Protein 1VF6 (pdb70)

Secondary structure (DSSP, 8-state):
-HHHHHHHHHHHHHHT--TTHHHHHHHHHHHH-HHHHHHHHHHHHHHHHHHHHHHH--/-HHHHHHHHHHHHHHHTT--TTHHHHHHHHHHHH-HHHHHHHHHHHHHHHHHHHHHHH--/--HHHHHHHHHHHHHHTT--SHHHHHHHHHHHHHHH-HHHHHHHHHHHHH-/-HHHHHHHHHHHHHH--SHHHHHHHHHHHHHHH-HHHHHHHHHHHHH-

InterPro domains:
  IPR001478 PDZ domain [PF00595] (135-217)
  IPR001478 PDZ domain [PF00595] (254-324)
  IPR001478 PDZ domain [PF00595] (368-449)
  IPR001478 PDZ domain [PF00595] (570-627)
  IPR001478 PDZ domain [PF00595] (691-768)
  IPR001478 PDZ domain [PF00595] (1071-1153)
  IPR001478 PDZ domain [PF00595] (1241-1317)
  IPR001478 PDZ domain [PF00595] (1439-1516)
  IPR001478 PDZ domain [PF00595] (1535-1611)
  IPR001478 PDZ domain [PF00595] (1677-1758)
  IPR001478 PDZ domain [PS50106] (134-221)
  IPR001478 PDZ domain [PS50106] (248-328)
  IPR001478 PDZ domain [PS50106] (365-453)
  IPR001478 PDZ domain [PS50106] (553-639)
  IPR001478 PDZ domain [PS50106] (686-758)
  IPR001478 PDZ domain [PS50106] (1068-1160)
  IPR001478 PDZ domain [PS50106] (1239-1322)
  IPR001478 PDZ domain [PS50106] (1437-1520)
  IPR001478 PDZ domain [PS50106] (1533-1615)
  IPR001478 PDZ domain [PS50106] (1676-1762)

Radius of gyration: 27.31 Å; Cα contacts (8 Å, |Δi|>4): 149; chains: 4; bounding box: 57×57×65 Å

Sequence (217 aa):
VLQVLDRLKMKLQEKGDTSQNEKLSMFYETLKSPLFNQILTLQQSIKQLKGQLNHILELQVLQVLDRLKMKLQEKGDTSQNEKLSMFYETLKSPLFNQILTLQQSIKQLKGQLNHILEQDPDVEDLFSSLKHIQHTLVDSQSQEDISLLLQLVQNRDFQNAFKIHNAVTDVEDLFSSLKHIQHTLVDSQSQEDISLLLQLVQNRDFQNAFKIHNAVT

Structure (mmCIF, N/CA/C/O backbone):
data_1VF6
#
_entry.id   1VF6
#
_cell.length_a   111.060
_cell.length_b   111.060
_cell.length_c   193.690
_cell.angle_alpha   90.00
_cell.angle_beta   90.00
_cell.angle_gamma   120.00
#
_symmetry.space_group_name_H-M   'H 3 2'
#
loop_
_entity.id
_entity.type
_entity.pdbx_description
1 polymer 'PALS1-associated tight junction protein'
2 polymer 'MAGUK p55 subfamily member 5'
3 water water
#
loop_
_atom_site.group_PDB
_atom_site.id
_atom_site.type_symbol
_atom_site.label_atom_id
_atom_site.label_alt_id
_atom_site.label_comp_id
_ato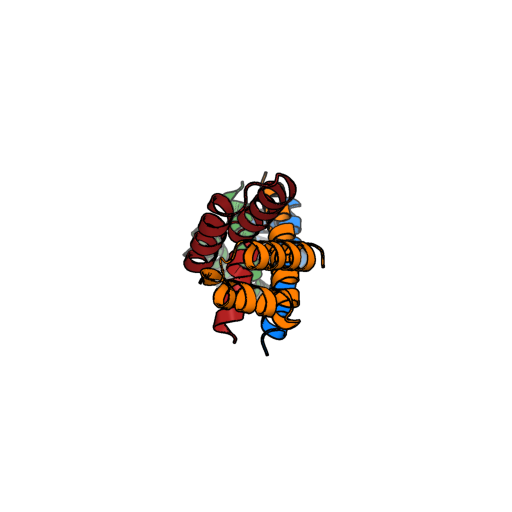m_site.label_asym_id
_atom_site.label_entity_id
_atom_site.label_seq_id
_atom_site.pdbx_PDB_ins_code
_atom_site.Cartn_x
_atom_site.Cartn_y
_atom_site.Cartn_z
_atom_site.occupancy
_atom_site.B_iso_or_equiv
_atom_site.auth_seq_id
_atom_site.auth_comp_id
_atom_site.auth_asym_id
_atom_site.auth_atom_id
_atom_site.pdbx_PDB_model_num
ATOM 1 N N . VAL A 1 5 ? 12.726 12.072 18.892 1.00 61.97 12 VAL A N 1
ATOM 2 C CA . VAL A 1 5 ? 12.580 13.552 18.827 1.00 61.24 12 VAL A CA 1
ATOM 3 C C . VAL A 1 5 ? 13.162 14.210 20.069 1.00 61.44 12 VAL A C 1
ATOM 4 O O . VAL A 1 5 ? 12.874 13.813 21.197 1.00 60.37 12 VAL A O 1
ATOM 8 N N . LEU A 1 6 ? 13.989 15.223 19.844 1.00 61.43 13 LEU A N 1
ATOM 9 C CA . LEU A 1 6 ? 14.623 15.951 20.925 1.00 60.82 13 LEU A CA 1
ATOM 10 C C . LEU A 1 6 ? 13.612 16.839 21.628 1.00 59.76 13 LEU A C 1
ATOM 11 O O . LEU A 1 6 ? 13.781 17.163 22.798 1.00 60.40 13 LEU A O 1
ATOM 16 N N . GLN A 1 7 ? 12.560 17.226 20.911 1.00 59.40 14 GLN A N 1
ATOM 17 C CA . GLN A 1 7 ? 11.518 18.076 21.480 1.00 59.58 14 GLN A CA 1
ATOM 18 C C . GLN A 1 7 ? 10.752 17.308 22.556 1.00 56.77 14 GLN A C 1
ATOM 19 O O . GLN A 1 7 ? 10.386 17.865 23.590 1.00 56.22 14 GLN A O 1
ATOM 25 N N . VAL A 1 8 ? 10.506 16.029 22.295 1.00 55.31 15 VAL A N 1
ATOM 26 C CA . VAL A 1 8 ? 9.797 15.175 23.241 1.00 53.16 15 VAL A CA 1
ATOM 27 C C . VAL A 1 8 ? 10.610 15.069 24.531 1.00 51.60 15 VAL A C 1
ATOM 28 O O . VAL A 1 8 ? 10.100 15.334 25.617 1.00 49.70 15 VAL A O 1
ATOM 32 N N . LEU A 1 9 ? 11.882 14.694 24.398 1.00 50.46 16 LEU A N 1
ATOM 33 C CA . LEU A 1 9 ? 12.768 14.563 25.548 1.00 50.98 16 LEU A CA 1
ATOM 34 C C . LEU A 1 9 ? 12.795 15.846 26.348 1.00 50.30 16 LEU A C 1
ATOM 35 O O . LEU A 1 9 ? 12.712 15.824 27.573 1.00 49.54 16 LEU A O 1
ATOM 40 N N . ASP A 1 10 ? 12.911 16.967 25.645 1.00 51.75 17 ASP A N 1
ATOM 41 C CA . ASP A 1 10 ? 12.939 18.267 26.290 1.00 52.78 17 ASP A CA 1
ATOM 42 C C . ASP A 1 10 ? 11.659 18.557 27.057 1.00 50.72 17 ASP A C 1
ATOM 43 O O . ASP A 1 10 ? 11.708 19.016 28.190 1.00 50.88 17 ASP A O 1
ATOM 48 N N . ARG A 1 11 ? 10.512 18.289 26.445 1.00 50.48 18 ARG A N 1
ATOM 49 C CA . ARG A 1 11 ? 9.238 18.534 27.118 1.00 49.90 18 ARG A CA 1
ATOM 50 C C . ARG A 1 11 ? 9.075 17.644 28.351 1.00 48.87 18 ARG A C 1
ATOM 51 O O . ARG A 1 11 ? 8.611 18.097 29.400 1.00 47.99 18 ARG A O 1
ATOM 59 N N . LEU A 1 12 ? 9.443 16.374 28.227 1.00 47.63 19 LEU A N 1
ATOM 60 C CA . LEU A 1 12 ? 9.319 15.464 29.364 1.00 46.81 19 LEU A CA 1
ATOM 61 C C . LEU A 1 12 ? 10.185 15.931 30.531 1.00 47.18 19 LEU A C 1
ATOM 62 O O . LEU A 1 12 ? 9.751 15.904 31.687 1.00 43.78 19 LEU A O 1
ATOM 67 N N . LYS A 1 13 ? 11.408 16.366 30.238 1.00 49.36 20 LYS A N 1
ATOM 68 C CA . LYS A 1 13 ? 12.298 16.826 31.308 1.00 53.34 20 LYS A CA 1
ATOM 69 C C . LYS A 1 13 ? 11.672 17.989 32.079 1.00 54.45 20 LYS A C 1
ATOM 70 O O . LYS A 1 13 ? 11.730 18.036 33.310 1.00 55.35 20 LYS A O 1
ATOM 76 N N . MET A 1 14 ? 11.050 18.909 31.349 1.00 55.99 21 MET A N 1
ATOM 77 C CA . MET A 1 14 ? 10.405 20.065 31.955 1.00 57.04 21 MET A CA 1
ATOM 78 C C . MET A 1 14 ? 9.176 19.682 32.788 1.00 56.20 21 MET A C 1
ATOM 79 O O . MET A 1 14 ? 8.968 20.216 33.877 1.00 55.42 21 MET A O 1
ATOM 84 N N . LYS A 1 15 ? 8.358 18.763 32.282 1.00 54.57 22 LYS A N 1
ATOM 85 C CA . LYS A 1 15 ? 7.166 18.340 33.014 1.00 53.51 22 LYS A CA 1
ATOM 86 C C . LYS A 1 15 ? 7.540 17.638 34.314 1.00 52.42 22 LYS A C 1
ATOM 87 O O . LYS A 1 15 ? 6.802 17.705 35.297 1.00 52.51 22 LYS A O 1
ATOM 93 N N . LEU A 1 16 ? 8.679 16.953 34.313 1.00 51.71 23 LEU A N 1
ATOM 94 C CA . LEU A 1 16 ? 9.139 16.257 35.510 1.00 52.44 23 LEU A CA 1
ATOM 95 C C . LEU A 1 16 ? 9.602 17.284 36.534 1.00 54.43 23 LEU A C 1
ATOM 96 O O . LEU A 1 16 ? 9.314 17.152 37.729 1.00 53.59 23 LEU A O 1
ATOM 101 N N . GLN A 1 17 ? 10.314 18.306 36.055 1.00 56.26 24 GLN A N 1
ATOM 102 C CA . GLN A 1 17 ? 10.808 19.380 36.915 1.00 58.68 24 GLN A CA 1
ATOM 103 C C . GLN A 1 17 ? 9.607 19.984 37.634 1.00 59.03 24 GLN A C 1
ATOM 104 O O . GLN A 1 17 ? 9.609 20.162 38.850 1.00 58.60 24 GLN A O 1
ATOM 110 N N . GLU A 1 18 ? 8.582 20.298 36.853 1.00 60.21 25 GLU A N 1
ATOM 111 C CA . GLU A 1 18 ? 7.367 20.898 37.371 1.00 62.31 25 GLU A CA 1
ATOM 112 C C . GLU A 1 18 ? 6.727 20.071 38.476 1.00 62.06 25 GLU A C 1
ATOM 113 O O . GLU A 1 18 ? 6.145 20.626 39.407 1.00 61.65 25 GLU A O 1
ATOM 119 N N . LYS A 1 19 ? 6.821 18.748 38.368 1.00 60.86 26 LYS A N 1
ATOM 120 C CA . LYS A 1 19 ? 6.240 17.871 39.383 1.00 61.60 26 LYS A CA 1
ATOM 121 C C . LYS A 1 19 ? 7.147 17.714 40.589 1.00 59.82 26 LYS A C 1
ATOM 122 O O . LYS A 1 19 ? 6.735 17.179 41.615 1.00 60.83 26 LYS A O 1
ATOM 128 N N . GLY A 1 20 ? 8.383 18.180 40.461 1.00 58.97 27 GLY A N 1
ATOM 129 C CA . GLY A 1 20 ? 9.327 18.067 41.555 1.00 58.20 27 GLY A CA 1
ATOM 130 C C . GLY A 1 20 ? 10.110 16.770 41.485 1.00 57.33 27 GLY A C 1
ATOM 131 O O . GLY A 1 20 ? 10.728 16.361 42.468 1.00 56.87 27 GLY A O 1
ATOM 132 N N . ASP A 1 21 ? 10.083 16.122 40.322 1.00 55.08 28 ASP A N 1
ATOM 13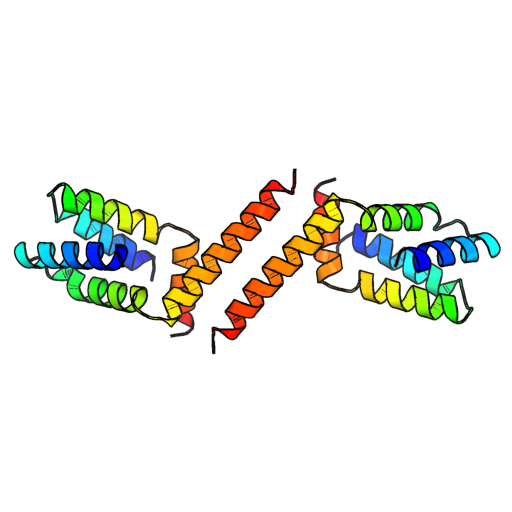3 C CA . ASP A 1 21 ? 10.796 14.864 40.118 1.00 53.68 28 ASP A CA 1
ATOM 134 C C . ASP A 1 21 ? 12.001 15.105 39.220 1.00 53.07 28 ASP A C 1
ATOM 135 O O . ASP A 1 21 ? 11.846 15.311 38.017 1.00 53.33 28 ASP A O 1
ATOM 140 N N . THR A 1 22 ? 13.198 15.090 39.806 1.00 53.45 29 THR A N 1
ATOM 141 C CA . THR A 1 22 ? 14.427 15.313 39.045 1.00 53.56 29 THR A CA 1
ATOM 142 C C . THR A 1 22 ? 15.269 14.051 38.965 1.00 51.72 29 THR A C 1
ATOM 143 O O . THR A 1 22 ? 16.451 14.097 38.630 1.00 53.05 29 THR A O 1
ATOM 147 N N . SER A 1 23 ? 14.650 12.920 39.267 1.00 50.50 30 SER A N 1
ATOM 148 C CA . SER A 1 23 ? 15.344 11.641 39.222 1.00 50.77 30 SER A CA 1
ATOM 149 C C . SER A 1 23 ? 15.841 11.262 37.819 1.00 49.99 30 SER A C 1
ATOM 150 O O . SER A 1 23 ? 16.733 10.428 37.678 1.00 49.10 30 SER A O 1
ATOM 153 N N . GLN A 1 24 ? 15.266 11.869 36.787 1.00 50.92 31 GLN A N 1
ATOM 154 C CA . GLN A 1 24 ? 15.649 11.538 35.418 1.00 52.52 31 GLN A CA 1
ATOM 155 C C . GLN A 1 24 ? 16.357 12.653 34.649 1.00 54.61 31 GLN A C 1
ATOM 156 O O . GLN A 1 24 ? 16.613 12.508 33.456 1.00 54.57 31 GLN A O 1
ATOM 162 N N . ASN A 1 25 ? 16.676 13.759 35.317 1.00 56.46 32 ASN A N 1
ATOM 163 C CA . ASN A 1 25 ? 17.358 14.866 34.648 1.00 58.80 32 ASN A CA 1
ATOM 164 C C . ASN A 1 25 ? 18.577 14.400 33.861 1.00 58.43 32 ASN A C 1
ATOM 165 O O . ASN A 1 25 ? 18.673 14.634 32.658 1.00 58.69 32 ASN A O 1
ATOM 170 N N . GLU A 1 26 ? 19.502 13.741 34.551 1.00 58.50 33 GLU A N 1
ATOM 171 C CA . GLU A 1 26 ? 20.740 13.257 33.948 1.00 59.57 33 GLU A CA 1
ATOM 172 C C . GLU A 1 26 ? 20.536 12.175 32.892 1.00 58.08 33 GLU A C 1
ATOM 173 O O . GLU A 1 26 ? 21.156 12.211 31.827 1.00 57.90 33 GLU A O 1
ATOM 179 N N . LYS A 1 27 ? 19.678 11.207 33.199 1.00 56.20 34 LYS A N 1
ATOM 180 C CA . LYS A 1 27 ? 19.400 10.109 32.279 1.00 53.83 34 LYS A CA 1
ATOM 181 C C . LYS A 1 27 ? 18.908 10.650 30.936 1.00 50.58 34 LYS A C 1
ATOM 182 O O . LYS A 1 27 ? 19.413 10.272 29.880 1.00 49.42 34 LYS A O 1
ATOM 188 N N . LEU A 1 28 ? 17.919 11.535 30.986 1.00 45.98 35 LEU A N 1
ATOM 189 C CA . LEU A 1 28 ? 17.363 12.124 29.778 1.00 46.72 35 LEU A CA 1
ATOM 190 C C . LEU A 1 28 ? 18.397 12.945 28.999 1.00 46.77 35 LEU A C 1
ATOM 191 O O . LEU A 1 28 ? 18.471 12.860 27.773 1.00 44.75 35 LEU A O 1
ATOM 196 N N . SER A 1 29 ? 19.195 13.738 29.706 1.00 46.75 36 SER A N 1
ATOM 197 C CA . SER A 1 29 ? 20.211 14.540 29.038 1.00 48.05 36 SER A CA 1
ATOM 198 C C . SER A 1 29 ? 21.219 13.640 28.327 1.00 47.46 36 SER A C 1
ATOM 199 O O . SER A 1 29 ? 21.620 13.927 27.204 1.00 48.97 36 SER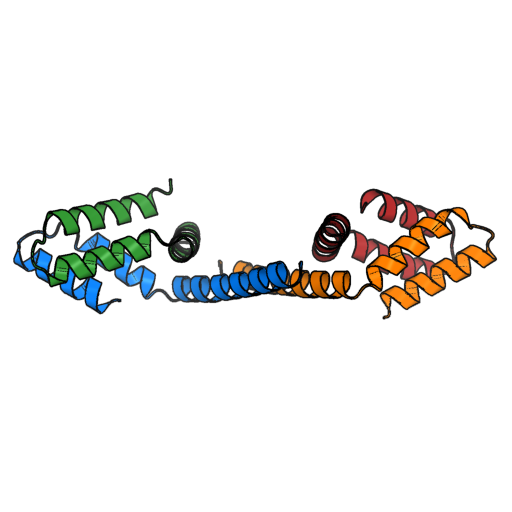 A O 1
ATOM 202 N N . MET A 1 30 ? 21.615 12.547 28.972 1.00 48.57 37 MET A N 1
ATOM 203 C CA . MET A 1 30 ? 22.561 11.616 28.364 1.00 50.66 37 MET A CA 1
ATOM 204 C C . MET A 1 30 ? 21.920 10.959 27.141 1.00 49.23 37 MET A C 1
ATOM 205 O O . MET A 1 30 ? 22.557 10.795 26.099 1.00 47.90 37 MET A O 1
ATOM 210 N N . PHE A 1 31 ? 20.658 10.569 27.279 1.00 47.12 38 PHE A N 1
ATOM 211 C CA . PHE A 1 31 ? 19.945 9.954 26.174 1.00 44.02 38 PHE A CA 1
ATOM 212 C C . PHE A 1 31 ? 19.957 10.980 25.047 1.00 42.93 38 PHE A C 1
ATOM 213 O O . PHE A 1 31 ? 20.298 10.676 23.899 1.00 41.03 38 PHE A O 1
ATOM 221 N N . TYR A 1 32 ? 19.604 12.209 25.405 1.00 42.33 39 TYR A N 1
ATOM 222 C CA . TYR 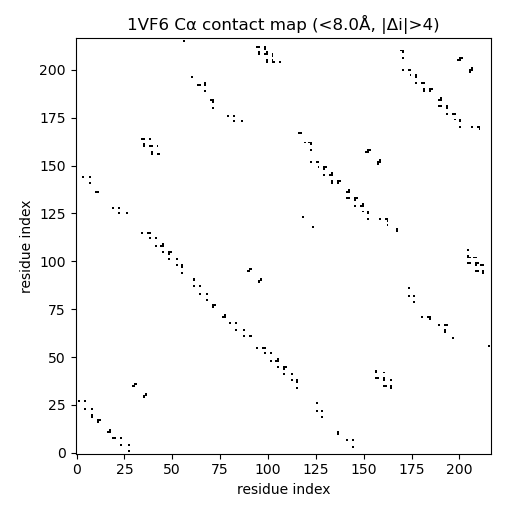A 1 32 ? 19.551 13.319 24.470 1.00 44.40 39 TYR A CA 1
ATOM 223 C C . TYR A 1 32 ? 20.875 13.495 23.715 1.00 45.65 39 TYR A C 1
ATOM 224 O O . TYR A 1 32 ? 20.888 13.598 22.486 1.00 42.26 39 TYR A O 1
ATOM 233 N N . GLU A 1 33 ? 21.984 13.524 24.456 1.00 45.02 40 GLU A N 1
ATOM 234 C CA . GLU A 1 33 ? 23.302 13.713 23.851 1.00 45.29 40 GLU A CA 1
ATOM 235 C C . GLU A 1 33 ? 23.694 12.559 22.949 1.00 44.03 40 GLU A C 1
ATOM 236 O O . GLU A 1 33 ? 24.372 12.747 21.941 1.00 42.26 40 GLU A O 1
ATOM 242 N N . THR A 1 34 ? 23.272 11.354 23.308 1.00 43.92 41 THR A N 1
ATOM 243 C CA . THR A 1 34 ? 23.587 10.201 22.481 1.00 43.24 41 THR A CA 1
ATOM 244 C C . THR A 1 34 ? 22.890 10.295 21.125 1.00 41.62 41 THR A C 1
ATOM 245 O O . THR A 1 34 ? 23.504 10.072 20.086 1.00 41.17 41 THR A O 1
ATOM 249 N N . LEU A 1 35 ? 21.609 10.641 21.139 1.00 43.09 42 LEU A N 1
ATOM 250 C CA . LEU A 1 35 ? 20.834 10.751 19.906 1.00 44.18 42 LEU A CA 1
ATOM 251 C C . LEU A 1 35 ? 21.370 11.852 18.999 1.00 45.02 42 LEU A C 1
ATOM 252 O O . LEU A 1 35 ? 21.257 11.773 17.783 1.00 44.53 42 LEU A O 1
ATOM 257 N N . LYS A 1 36 ? 21.970 12.870 19.600 1.00 45.36 43 LYS A N 1
ATOM 258 C CA . LYS A 1 36 ? 22.514 14.005 18.861 1.00 47.05 43 LYS A CA 1
ATOM 259 C C . LYS A 1 36 ? 23.974 13.750 18.474 1.00 47.43 43 LYS A C 1
ATOM 260 O O . LYS A 1 36 ? 24.546 14.461 17.652 1.00 47.49 43 LYS A O 1
ATOM 266 N N . SER A 1 37 ? 24.561 12.723 19.075 1.00 46.17 44 SER A N 1
ATOM 267 C CA . SER A 1 37 ? 25.951 12.357 18.852 1.00 45.94 44 SER A CA 1
ATOM 268 C C . SER A 1 37 ? 26.363 12.046 17.409 1.00 46.08 44 SER A C 1
ATOM 269 O O . SER A 1 37 ? 25.699 11.286 16.704 1.00 43.09 44 SER A O 1
ATOM 272 N N . PRO A 1 38 ? 27.477 12.644 16.946 1.00 46.13 45 PRO A N 1
ATOM 273 C CA . PRO A 1 38 ? 27.916 12.369 15.577 1.00 45.08 45 PRO A CA 1
ATOM 274 C C . PRO A 1 38 ? 28.193 10.891 15.353 1.00 44.02 45 PRO A C 1
ATOM 275 O O . PRO A 1 38 ? 27.758 10.322 14.362 1.00 43.57 45 PRO A O 1
ATOM 279 N N . LEU A 1 39 ? 28.903 10.260 16.281 1.00 42.61 46 LEU A N 1
ATOM 280 C CA . LEU A 1 39 ? 29.196 8.842 16.152 1.00 41.71 46 LEU A CA 1
ATOM 281 C C . LEU A 1 39 ? 27.917 8.001 16.036 1.00 41.39 46 LEU A C 1
ATOM 282 O O . LEU A 1 39 ? 27.834 7.108 15.196 1.00 40.12 46 LEU A O 1
ATOM 287 N N . PHE A 1 40 ? 26.935 8.287 16.890 1.00 40.31 47 PHE A N 1
ATOM 288 C CA . PHE A 1 40 ? 25.668 7.552 16.900 1.00 40.01 47 PHE A CA 1
ATOM 289 C C . PHE A 1 40 ? 24.941 7.692 15.571 1.00 39.19 47 PHE A C 1
ATOM 290 O O . PHE A 1 40 ? 24.392 6.723 15.048 1.00 39.05 47 PHE A O 1
ATOM 298 N N . ASN A 1 41 ? 24.947 8.907 15.034 1.00 37.22 48 ASN A N 1
ATOM 299 C CA . ASN A 1 41 ? 24.286 9.181 13.772 1.00 38.92 48 ASN A CA 1
ATOM 300 C C . ASN A 1 41 ? 24.976 8.513 12.594 1.00 40.33 48 ASN A C 1
ATOM 301 O O . ASN A 1 41 ? 24.308 8.068 11.648 1.00 38.77 48 ASN A O 1
ATOM 306 N N . GLN A 1 42 ? 26.303 8.419 12.653 1.00 36.17 49 GLN A N 1
ATOM 307 C CA . GLN A 1 42 ? 27.049 7.750 11.597 1.00 37.58 49 GLN A CA 1
ATOM 308 C C . GLN A 1 42 ? 26.737 6.249 11.642 1.00 37.39 49 GLN A C 1
ATOM 309 O O . GLN A 1 42 ? 26.544 5.619 10.601 1.00 35.87 49 GLN A O 1
ATOM 315 N N . ILE A 1 43 ? 26.692 5.683 12.849 1.00 37.01 50 ILE A N 1
ATOM 316 C CA . ILE A 1 43 ? 26.411 4.254 13.023 1.00 37.62 50 ILE A CA 1
ATOM 317 C C . ILE A 1 43 ? 24.991 3.897 12.559 1.00 38.24 50 ILE A C 1
ATOM 318 O O . ILE A 1 43 ? 24.808 2.912 11.848 1.00 39.72 50 ILE A O 1
ATOM 323 N N . LEU A 1 44 ? 24.003 4.700 12.954 1.00 37.27 51 LEU A N 1
ATOM 324 C CA . LEU A 1 44 ? 22.612 4.475 12.548 1.00 40.22 51 LEU A CA 1
ATOM 325 C C . LEU A 1 44 ? 22.486 4.456 11.033 1.00 38.66 51 LEU A C 1
ATOM 326 O O . LEU A 1 44 ? 21.912 3.527 10.455 1.00 38.65 51 LEU A O 1
ATOM 331 N N . THR A 1 45 ? 23.010 5.508 10.405 1.00 37.04 52 THR A N 1
ATOM 332 C CA . THR A 1 45 ? 22.963 5.669 8.965 1.00 35.67 52 THR A CA 1
ATOM 333 C C . THR A 1 45 ? 23.585 4.474 8.249 1.00 38.21 52 THR A C 1
ATOM 334 O O . THR A 1 45 ? 22.987 3.915 7.321 1.00 37.77 52 THR A O 1
ATOM 338 N N . LEU A 1 46 ? 24.778 4.077 8.685 1.00 37.57 53 LEU A N 1
ATOM 339 C CA . LEU A 1 46 ? 25.473 2.953 8.060 1.00 38.41 53 LEU A CA 1
ATOM 340 C C . LEU A 1 46 ? 24.775 1.610 8.249 1.00 36.51 53 LEU A C 1
ATOM 341 O O . LEU A 1 46 ? 24.745 0.785 7.337 1.00 35.49 53 LEU A O 1
ATOM 346 N N . GLN A 1 47 ? 24.242 1.373 9.440 1.00 37.65 54 GLN A N 1
ATOM 347 C CA . GLN A 1 47 ? 23.541 0.122 9.688 1.00 40.23 54 GLN A CA 1
ATOM 348 C C . GLN A 1 47 ? 22.273 0.005 8.827 1.00 37.93 54 GLN A C 1
ATOM 349 O O . GLN A 1 47 ? 21.931 -1.089 8.375 1.00 38.52 54 GLN A O 1
ATOM 355 N N . GLN A 1 48 ? 21.611 1.132 8.570 1.00 37.04 55 GLN A N 1
ATOM 356 C CA . GLN A 1 48 ? 20.414 1.138 7.732 1.00 38.60 55 GLN A CA 1
ATOM 357 C C . GLN A 1 48 ? 20.833 0.800 6.304 1.00 37.87 55 GLN A C 1
ATOM 358 O O . GLN A 1 48 ? 20.107 0.124 5.581 1.00 34.11 55 GLN A O 1
ATOM 364 N N . SER A 1 49 ? 22.001 1.286 5.894 1.00 36.63 56 SER A N 1
ATOM 365 C CA . SER A 1 49 ? 22.500 0.990 4.545 1.00 36.24 56 SER A CA 1
ATOM 366 C C . SER A 1 49 ? 22.813 -0.503 4.418 1.00 34.94 56 SER A C 1
ATOM 367 O O . SER A 1 49 ? 22.473 -1.132 3.428 1.00 35.77 56 SER A O 1
ATOM 370 N N . ILE A 1 50 ? 23.455 -1.071 5.427 1.00 35.54 57 ILE A N 1
ATOM 371 C CA . ILE A 1 50 ? 23.785 -2.491 5.389 1.00 37.18 57 ILE A CA 1
ATOM 372 C C . ILE A 1 50 ? 22.481 -3.298 5.433 1.00 38.87 57 ILE A C 1
ATOM 373 O O . ILE A 1 50 ? 22.348 -4.325 4.766 1.00 36.62 57 ILE A O 1
ATOM 378 N N . LYS A 1 51 ? 21.514 -2.809 6.206 1.00 39.48 58 LYS A N 1
ATOM 379 C CA . LYS A 1 51 ? 20.214 -3.462 6.308 1.00 40.43 58 LYS A CA 1
ATOM 380 C C . LYS A 1 51 ? 19.543 -3.512 4.933 1.00 38.91 58 LYS A C 1
ATOM 381 O O . LYS A 1 51 ? 18.972 -4.533 4.552 1.00 38.87 58 LYS A O 1
ATOM 387 N N . GLN A 1 52 ? 19.617 -2.416 4.182 1.00 35.98 59 GLN A N 1
ATOM 388 C CA . GLN A 1 52 ? 19.012 -2.374 2.855 1.00 39.08 59 GLN A CA 1
ATOM 389 C C . GLN A 1 52 ? 19.683 -3.354 1.874 1.00 41.36 59 GLN A C 1
ATOM 390 O O . GLN A 1 52 ? 18.999 -3.980 1.056 1.00 37.25 59 GLN A O 1
ATOM 396 N N . LEU A 1 53 ? 21.014 -3.481 1.951 1.00 37.18 60 LEU A N 1
ATOM 397 C CA . LEU A 1 53 ? 21.743 -4.402 1.074 1.00 38.83 60 LEU A CA 1
ATOM 398 C C . LEU A 1 53 ? 21.328 -5.842 1.379 1.00 37.25 60 LEU A C 1
ATOM 399 O O . LEU A 1 53 ? 21.171 -6.655 0.467 1.00 36.67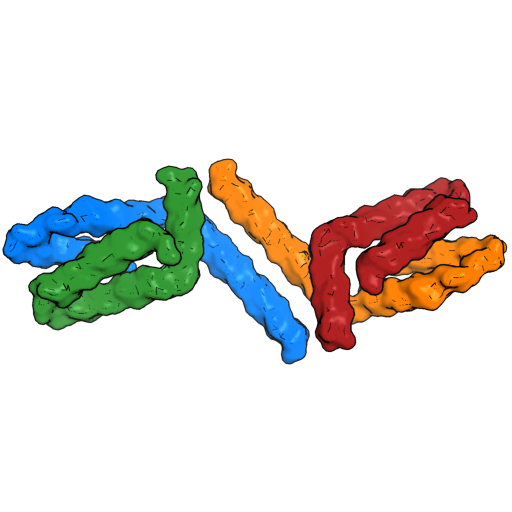 60 LEU A O 1
ATOM 404 N N . LYS A 1 54 ? 21.167 -6.152 2.664 1.00 39.24 61 LYS A N 1
ATOM 405 C CA . LYS A 1 54 ? 20.761 -7.497 3.078 1.00 43.00 61 LYS A CA 1
ATOM 406 C C . LYS A 1 54 ? 19.341 -7.799 2.603 1.00 44.27 61 LYS A C 1
ATOM 407 O O . LYS A 1 54 ? 19.015 -8.943 2.282 1.00 46.34 61 LYS A O 1
ATOM 413 N N . GLY A 1 55 ? 18.506 -6.765 2.555 1.00 44.54 62 GLY A N 1
ATOM 414 C CA . GLY A 1 55 ? 17.140 -6.927 2.096 1.00 43.11 62 GLY A CA 1
ATOM 415 C C . GLY A 1 55 ? 17.157 -7.152 0.599 1.00 43.50 62 GLY A C 1
ATOM 416 O O . GLY A 1 55 ? 16.343 -7.898 0.060 1.00 41.08 62 GLY A O 1
ATOM 417 N N . GLN A 1 56 ? 18.088 -6.493 -0.083 1.00 43.85 63 GLN A N 1
ATOM 418 C CA . GLN A 1 56 ? 18.216 -6.660 -1.524 1.00 45.04 63 GLN A CA 1
ATOM 419 C C . GLN A 1 56 ? 18.633 -8.108 -1.795 1.00 46.42 63 GLN A C 1
ATOM 420 O O . GLN A 1 56 ? 18.155 -8.740 -2.740 1.00 46.52 63 GLN A O 1
ATOM 426 N N . LEU A 1 57 ? 19.509 -8.636 -0.946 1.00 48.69 64 LEU A N 1
ATOM 427 C CA . LEU A 1 57 ? 19.979 -10.013 -1.085 1.00 50.70 64 LEU A CA 1
ATOM 428 C C . LEU A 1 57 ? 18.790 -10.957 -0.917 1.00 52.75 64 LEU A C 1
ATOM 429 O O . LEU A 1 57 ? 18.481 -11.740 -1.811 1.00 51.58 64 LEU A O 1
ATOM 434 N N . ASN A 1 58 ? 18.128 -10.875 0.237 1.00 56.37 65 ASN A N 1
ATOM 435 C CA . ASN A 1 58 ? 16.961 -11.712 0.526 1.00 58.61 65 ASN A CA 1
ATOM 436 C C . ASN A 1 58 ? 15.971 -11.704 -0.627 1.00 58.46 65 ASN A C 1
ATOM 437 O O . ASN A 1 58 ? 15.379 -12.730 -0.960 1.00 58.19 65 ASN A O 1
ATOM 442 N N . HIS A 1 59 ? 15.788 -10.542 -1.234 1.00 59.03 66 HIS A N 1
ATOM 443 C CA . HIS A 1 59 ? 14.878 -10.432 -2.355 1.00 62.20 66 HIS A CA 1
ATOM 444 C C . HIS A 1 59 ? 15.414 -11.317 -3.479 1.00 64.60 66 HIS A C 1
ATOM 445 O O . HIS A 1 59 ? 14.739 -12.244 -3.929 1.00 66.44 66 HIS A O 1
ATOM 452 N N . ILE A 1 60 ? 16.639 -11.032 -3.918 1.00 64.91 67 ILE A N 1
ATOM 453 C CA . ILE A 1 60 ? 17.285 -11.794 -4.982 1.00 64.46 67 ILE A CA 1
ATOM 454 C C . ILE A 1 60 ? 17.056 -13.289 -4.825 1.00 64.87 67 ILE A C 1
ATOM 455 O O . ILE A 1 60 ? 16.764 -13.982 -5.795 1.00 65.64 67 ILE A O 1
ATOM 460 N N . LEU A 1 61 ? 17.195 -13.785 -3.603 1.00 66.19 68 LEU A N 1
ATOM 461 C CA . LEU A 1 61 ? 16.988 -15.199 -3.335 1.00 68.55 68 LEU A CA 1
ATOM 462 C C . LEU A 1 61 ? 15.495 -15.532 -3.419 1.00 72.23 68 LEU A C 1
ATOM 463 O O . LEU A 1 61 ? 14.811 -15.664 -2.402 1.00 73.14 68 LEU A O 1
ATOM 468 N N . GLU A 1 62 ? 15.011 -15.652 -4.655 1.00 75.96 69 GLU A N 1
ATOM 469 C CA . GLU A 1 62 ? 13.614 -15.961 -4.968 1.00 78.80 69 GLU A CA 1
ATOM 470 C C . GLU A 1 62 ? 12.627 -14.949 -4.397 1.00 79.79 69 GLU A C 1
ATOM 471 O O . GLU A 1 62 ? 11.942 -14.287 -5.208 1.00 80.93 69 GLU A O 1
ATOM 477 N N . LEU B 1 3 ? 34.803 -11.532 -16.288 1.00 73.88 10 LEU B N 1
ATOM 478 C CA . LEU B 1 3 ? 35.023 -12.538 -17.365 1.00 72.43 10 LEU B CA 1
ATOM 479 C C . LEU B 1 3 ? 36.433 -13.135 -17.278 1.00 70.58 10 LEU B C 1
ATOM 480 O O . LEU B 1 3 ? 36.669 -14.242 -17.752 1.00 69.56 10 LEU B O 1
ATOM 485 N N . GLN B 1 4 ? 37.362 -12.402 -16.668 1.00 68.06 11 GLN B N 1
ATOM 486 C CA . GLN B 1 4 ? 38.738 -12.875 -16.526 1.00 65.18 11 GLN B CA 1
ATOM 487 C C . GLN B 1 4 ? 38.817 -14.206 -15.779 1.00 61.67 11 GLN B C 1
ATOM 488 O O . GLN B 1 4 ? 39.480 -15.139 -16.232 1.00 59.70 11 GLN B O 1
ATOM 494 N N . VAL B 1 5 ? 38.144 -14.296 -14.636 1.00 56.35 12 VAL B N 1
ATOM 495 C CA . VAL B 1 5 ? 38.153 -15.537 -13.876 1.00 53.43 12 VAL B CA 1
ATOM 496 C C . VAL B 1 5 ? 37.694 -16.695 -14.770 1.00 51.39 12 VAL B C 1
ATOM 497 O O . VAL B 1 5 ? 38.212 -17.804 -14.656 1.00 49.02 12 VAL B O 1
ATOM 501 N N . LEU B 1 6 ? 36.735 -16.436 -15.661 1.00 47.63 13 LEU B N 1
ATOM 502 C CA . LEU B 1 6 ? 36.248 -17.477 -16.561 1.00 45.49 13 LEU B CA 1
ATOM 503 C C . LEU B 1 6 ? 37.285 -17.793 -17.631 1.00 44.24 13 LEU B C 1
ATOM 504 O O . LEU B 1 6 ? 37.435 -18.948 -18.029 1.00 42.59 13 LEU B O 1
ATOM 509 N N . GLN B 1 7 ? 37.993 -16.767 -18.097 1.00 43.63 14 GLN B N 1
ATOM 510 C CA . GLN B 1 7 ? 39.022 -16.963 -19.114 1.00 46.79 14 GLN B CA 1
ATOM 511 C C . GLN B 1 7 ? 40.177 -17.743 -18.513 1.00 43.91 14 GLN B C 1
ATOM 512 O O . GLN B 1 7 ? 40.698 -18.663 -19.128 1.00 45.48 14 GLN B O 1
ATOM 518 N N . VAL B 1 8 ? 40.568 -17.356 -17.309 1.00 42.78 15 VAL B N 1
ATOM 519 C CA . VAL B 1 8 ? 41.650 -18.008 -16.596 1.00 42.57 15 VAL B CA 1
ATOM 520 C C . VAL B 1 8 ? 41.311 -19.479 -16.406 1.00 42.79 15 VAL B C 1
ATOM 521 O O . VAL B 1 8 ? 42.144 -20.359 -16.633 1.00 39.52 15 VAL B O 1
ATOM 525 N N . LEU B 1 9 ? 40.073 -19.742 -16.004 1.00 41.02 16 LEU B N 1
ATOM 526 C CA . LEU B 1 9 ? 39.634 -21.107 -15.780 1.00 42.33 16 LEU B CA 1
ATOM 527 C C . LEU B 1 9 ? 39.626 -21.902 -17.092 1.00 42.18 16 LEU B C 1
ATOM 528 O O . LEU B 1 9 ? 39.988 -23.080 -17.106 1.00 38.73 16 LEU B O 1
ATOM 533 N N . ASP B 1 10 ? 39.215 -21.254 -18.185 1.00 42.91 17 ASP B N 1
ATOM 534 C CA . ASP B 1 10 ? 39.165 -21.894 -19.502 1.00 44.31 17 ASP B CA 1
ATOM 535 C C . ASP B 1 10 ? 40.559 -22.276 -19.972 1.00 42.53 17 ASP B C 1
ATOM 536 O O . ASP B 1 10 ? 40.769 -23.351 -20.514 1.00 41.07 17 ASP B O 1
ATOM 541 N N . ARG B 1 11 ? 41.504 -21.371 -19.772 1.00 41.08 18 ARG B N 1
ATOM 542 C CA . ARG B 1 11 ? 42.878 -21.599 -20.165 1.00 42.67 18 ARG B CA 1
ATOM 543 C C . ARG B 1 11 ? 43.502 -22.756 -19.370 1.00 42.93 18 ARG B C 1
ATOM 544 O O . ARG B 1 11 ? 44.212 -23.592 -19.939 1.00 43.96 18 ARG B O 1
ATOM 552 N N . LEU B 1 12 ? 43.241 -22.819 -18.065 1.00 39.07 19 LEU B N 1
ATOM 553 C CA . LEU B 1 12 ? 43.791 -23.909 -17.254 1.00 38.36 19 LEU B CA 1
ATOM 554 C C . LEU B 1 12 ? 43.215 -25.255 -17.699 1.00 39.30 19 LEU B C 1
ATOM 555 O O . LEU B 1 12 ? 43.950 -26.236 -17.850 1.00 36.37 19 LEU B O 1
ATOM 560 N N . LYS B 1 13 ? 41.902 -25.305 -17.899 1.00 35.91 20 LYS B N 1
ATOM 561 C CA . LYS B 1 13 ? 41.270 -26.547 -18.324 1.00 38.58 20 LYS B CA 1
ATOM 562 C C . LYS B 1 13 ? 41.811 -26.989 -19.687 1.00 38.13 20 LYS B C 1
ATOM 563 O O . LYS B 1 13 ? 41.978 -28.174 -19.956 1.00 36.11 20 LYS B O 1
ATOM 569 N N . MET B 1 14 ? 42.069 -26.014 -20.546 1.00 38.48 21 MET B N 1
ATOM 570 C CA . MET B 1 14 ? 42.598 -26.271 -21.872 1.00 40.36 21 MET B CA 1
ATOM 571 C C . MET B 1 14 ? 43.992 -26.928 -21.780 1.00 40.20 21 MET B C 1
ATOM 572 O O . MET B 1 14 ? 44.271 -27.918 -22.459 1.00 38.73 21 MET B O 1
ATOM 577 N N . LYS B 1 15 ? 44.858 -26.377 -20.936 1.00 38.34 22 LYS B N 1
ATOM 578 C CA . LYS B 1 15 ? 46.207 -26.908 -20.768 1.00 39.76 22 LYS B CA 1
ATOM 579 C C . LYS B 1 15 ? 46.174 -28.318 -20.168 1.00 40.85 22 LYS B C 1
ATOM 580 O O . LYS B 1 15 ? 47.009 -29.167 -20.508 1.00 36.90 22 LYS B O 1
ATOM 586 N N . LEU B 1 16 ? 45.213 -28.564 -19.281 1.00 37.43 23 LEU B N 1
ATOM 587 C CA . LEU B 1 16 ? 45.088 -29.875 -18.666 1.00 39.23 23 LEU B CA 1
ATOM 588 C C . LEU B 1 16 ? 44.824 -30.945 -19.725 1.00 40.12 23 LEU B C 1
ATOM 589 O O . LEU B 1 16 ? 45.404 -32.041 -19.665 1.00 40.57 23 LEU B O 1
ATOM 594 N N . GLN B 1 17 ? 43.960 -30.634 -20.691 1.00 38.82 24 GLN B N 1
ATOM 595 C CA . GLN B 1 17 ? 43.650 -31.580 -21.762 1.00 40.43 24 GLN B CA 1
ATOM 596 C C . GLN B 1 17 ? 44.925 -31.939 -22.544 1.00 41.00 24 GLN B C 1
ATOM 597 O O . GLN B 1 17 ? 45.149 -33.105 -22.863 1.00 37.73 24 GLN B O 1
ATOM 603 N N . GLU B 1 18 ? 45.752 -30.937 -22.844 1.00 40.38 25 GLU B N 1
ATOM 604 C CA . GLU B 1 18 ? 46.997 -31.162 -23.584 1.00 42.86 25 GLU B CA 1
ATOM 605 C C . GLU B 1 18 ? 47.955 -32.073 -22.832 1.00 42.71 25 GLU B C 1
ATOM 606 O O . GLU B 1 18 ? 48.772 -32.751 -23.452 1.00 45.23 25 GLU B O 1
ATOM 612 N N . LYS B 1 19 ? 47.872 -32.082 -21.503 1.00 42.37 26 LYS B N 1
ATOM 613 C CA . LYS B 1 19 ? 48.758 -32.917 -20.691 1.00 41.49 26 LYS B CA 1
ATOM 614 C C . LYS B 1 19 ? 48.124 -34.260 -20.344 1.00 41.33 26 LYS B C 1
ATOM 615 O O . LYS B 1 19 ? 48.668 -35.027 -19.551 1.00 39.86 26 LYS B O 1
ATOM 621 N N . GLY B 1 20 ? 46.966 -34.538 -20.928 1.00 41.50 27 GLY B N 1
ATOM 622 C CA . GLY B 1 20 ? 46.302 -35.797 -20.656 1.00 40.92 27 GLY B CA 1
ATOM 623 C C . GLY B 1 20 ? 45.760 -35.943 -19.248 1.00 42.77 27 GLY B C 1
ATOM 624 O O . GLY B 1 20 ? 45.492 -37.063 -18.813 1.00 43.42 27 GLY B O 1
ATOM 625 N N . ASP B 1 21 ? 45.611 -34.834 -18.521 1.00 43.17 28 ASP B N 1
ATOM 626 C CA . ASP B 1 21 ? 45.069 -34.890 -17.163 1.00 44.14 28 ASP B CA 1
ATOM 627 C C . ASP B 1 21 ? 43.606 -34.449 -17.187 1.00 46.30 28 ASP B C 1
ATOM 628 O O . ASP B 1 21 ? 43.300 -33.256 -17.091 1.00 44.84 28 ASP B O 1
ATOM 633 N N . THR B 1 22 ? 42.708 -35.420 -17.317 1.00 46.90 29 THR B N 1
ATOM 634 C CA . THR B 1 22 ? 41.278 -35.138 -17.377 1.00 47.45 29 THR B CA 1
ATOM 635 C C . THR B 1 22 ? 40.559 -35.369 -16.051 1.00 46.64 29 THR B C 1
ATOM 636 O O . THR B 1 22 ? 39.336 -35.261 -15.985 1.00 47.05 29 THR B O 1
ATOM 640 N N . SER B 1 23 ? 41.323 -35.664 -15.001 1.00 45.13 30 SER B N 1
ATOM 641 C CA . SER B 1 23 ? 40.778 -35.953 -13.679 1.00 45.00 30 SER B CA 1
ATOM 642 C C . SER B 1 23 ? 39.989 -34.840 -12.988 1.00 47.50 30 SER B C 1
ATOM 643 O O . SER B 1 23 ? 39.181 -35.117 -12.102 1.00 46.64 30 SER B O 1
ATOM 646 N N . GLN B 1 24 ? 40.227 -33.587 -13.366 1.00 48.03 31 GLN B N 1
ATOM 647 C CA . GLN B 1 24 ? 39.524 -32.481 -12.726 1.00 47.58 31 GLN B CA 1
ATOM 648 C C . GLN B 1 24 ? 38.463 -31.871 -13.633 1.00 47.77 31 GLN B C 1
ATOM 649 O O . GLN B 1 24 ? 37.864 -30.855 -13.286 1.00 48.57 31 GLN B O 1
ATOM 655 N N . ASN B 1 25 ? 38.228 -32.484 -14.790 1.00 46.81 32 ASN B N 1
ATOM 656 C CA . ASN B 1 25 ? 37.257 -31.951 -15.745 1.00 47.72 32 ASN B CA 1
ATOM 657 C C . ASN B 1 25 ? 35.842 -31.706 -15.214 1.00 48.83 32 ASN B C 1
ATOM 658 O O . ASN B 1 25 ? 35.228 -30.685 -15.533 1.00 44.64 32 ASN B O 1
ATOM 663 N N . GLU B 1 26 ? 35.334 -32.638 -14.413 1.00 50.55 33 GLU B N 1
ATOM 664 C CA . GLU B 1 26 ? 34.002 -32.519 -13.834 1.00 54.33 33 GLU B CA 1
ATOM 665 C C . GLU B 1 26 ? 33.961 -31.361 -12.845 1.00 53.25 33 GLU B C 1
ATOM 666 O O . GLU B 1 26 ? 33.097 -30.485 -12.932 1.00 53.61 33 GLU B O 1
ATOM 672 N N . LYS B 1 27 ? 34.900 -31.355 -11.906 1.00 51.72 34 LYS B N 1
ATOM 673 C CA . LYS B 1 27 ? 34.955 -30.298 -10.908 1.00 52.11 34 LYS B CA 1
ATOM 674 C C . LYS B 1 27 ? 35.169 -28.920 -11.527 1.00 49.74 34 LYS B C 1
ATOM 675 O O . LYS B 1 27 ? 34.600 -27.939 -11.065 1.00 49.65 34 LYS B O 1
ATOM 681 N N . LEU B 1 28 ? 35.993 -28.840 -12.564 1.00 46.14 35 LEU B N 1
ATOM 682 C CA . LEU B 1 28 ? 36.239 -27.559 -13.208 1.00 45.72 35 LEU B CA 1
ATOM 683 C C . LEU B 1 28 ? 34.993 -27.100 -13.955 1.00 44.24 35 LEU B C 1
ATOM 684 O O . LEU B 1 28 ? 34.680 -25.912 -13.979 1.00 41.82 35 LEU B O 1
ATOM 689 N N . SER B 1 29 ? 34.289 -28.050 -14.564 1.00 43.92 36 SER B N 1
ATOM 690 C CA . SER B 1 29 ? 33.070 -27.739 -15.291 1.00 46.53 36 SER B CA 1
ATOM 691 C C . SER B 1 29 ? 32.017 -27.185 -14.331 1.00 47.43 36 SER B C 1
ATOM 692 O O . SER B 1 29 ? 31.304 -26.243 -14.662 1.00 46.68 36 SER B O 1
ATOM 695 N N . MET B 1 30 ? 31.926 -27.771 -13.144 1.00 47.43 37 MET B N 1
ATOM 696 C CA . MET B 1 30 ? 30.955 -27.311 -12.166 1.00 50.97 37 MET B CA 1
ATOM 697 C C . MET B 1 30 ? 31.365 -25.936 -11.648 1.00 50.01 37 MET B C 1
ATOM 698 O O . MET B 1 30 ? 30.533 -25.040 -11.509 1.00 49.09 37 MET B O 1
ATOM 703 N N . PHE B 1 31 ? 32.653 -25.768 -11.381 1.00 46.67 38 PHE B N 1
ATOM 704 C CA . PHE B 1 31 ? 33.162 -24.499 -10.884 1.00 45.81 38 PHE B CA 1
ATOM 705 C C . PHE B 1 31 ? 32.839 -23.406 -11.905 1.00 44.36 38 PHE B C 1
ATOM 706 O O . PHE B 1 31 ? 32.432 -22.303 -11.539 1.00 43.77 38 PHE B O 1
ATOM 714 N N . TYR B 1 32 ? 33.004 -23.732 -13.185 1.00 43.67 39 TYR B N 1
ATOM 715 C CA . TYR B 1 32 ? 32.727 -22.805 -14.288 1.00 43.36 39 TYR B CA 1
ATOM 716 C C . TYR B 1 32 ? 31.237 -22.432 -14.342 1.00 44.56 39 TYR B C 1
ATOM 717 O O . TYR B 1 32 ? 30.877 -21.270 -14.514 1.00 41.54 39 TYR B O 1
ATOM 726 N N . GLU B 1 33 ? 30.382 -23.442 -14.235 1.00 45.13 40 GLU B N 1
ATOM 727 C CA . GLU B 1 33 ? 28.946 -23.230 -14.269 1.00 49.24 40 GLU B CA 1
ATOM 728 C C . GLU B 1 33 ? 28.529 -22.259 -13.165 1.00 48.82 40 GLU B C 1
ATOM 729 O O . GLU B 1 33 ? 27.751 -21.333 -13.404 1.00 48.01 40 GLU B O 1
ATOM 735 N N . THR B 1 34 ? 29.056 -22.459 -11.962 1.00 46.59 41 THR B N 1
ATOM 736 C CA . THR B 1 34 ? 28.706 -21.583 -10.858 1.00 46.18 41 THR B CA 1
ATOM 737 C C . THR B 1 34 ? 29.160 -20.149 -11.125 1.00 45.60 41 THR B C 1
ATOM 738 O O . THR B 1 34 ? 28.375 -19.217 -10.990 1.00 44.45 41 THR B O 1
ATOM 742 N N . LEU B 1 35 ? 30.416 -19.973 -11.522 1.00 44.60 42 LEU B N 1
ATOM 743 C CA . LEU B 1 35 ? 30.946 -18.640 -11.793 1.00 45.27 42 LEU B CA 1
ATOM 744 C C . LEU B 1 35 ? 30.252 -17.932 -12.944 1.00 45.76 42 LEU B C 1
ATOM 745 O O . LEU B 1 35 ? 30.348 -16.712 -13.080 1.00 44.50 42 LEU B O 1
ATOM 750 N N . LYS B 1 36 ? 29.553 -18.694 -13.773 1.00 45.39 43 LYS B N 1
ATOM 751 C CA . LYS B 1 36 ? 28.874 -18.116 -14.923 1.00 48.46 43 LYS B CA 1
ATOM 752 C C . LYS B 1 36 ? 27.388 -17.826 -14.682 1.00 47.42 43 LYS B C 1
ATOM 753 O O . LYS B 1 36 ? 26.760 -17.092 -15.443 1.00 48.19 43 LYS B O 1
ATOM 759 N N . SER B 1 37 ? 26.826 -18.398 -13.626 1.00 45.59 44 SER B N 1
ATOM 760 C CA . SER B 1 37 ? 25.411 -18.212 -13.348 1.00 46.52 44 SER B CA 1
ATOM 761 C C . SER B 1 37 ? 25.043 -16.809 -12.874 1.00 44.72 44 SER B C 1
ATOM 762 O O . SER B 1 37 ? 25.730 -16.210 -12.049 1.00 43.79 44 SER B O 1
ATOM 765 N N . PRO B 1 38 ? 23.955 -16.253 -13.419 1.00 46.80 45 PRO B N 1
ATOM 766 C CA . PRO B 1 38 ? 23.522 -14.908 -13.015 1.00 45.23 45 PRO B CA 1
ATOM 767 C C . PRO B 1 38 ? 23.218 -14.817 -11.523 1.00 44.36 45 PRO B C 1
ATOM 768 O O . PRO B 1 38 ? 23.572 -13.840 -10.865 1.00 45.49 45 PRO B O 1
ATOM 772 N N . LEU B 1 39 ? 22.588 -15.847 -10.972 1.00 44.65 46 LEU B N 1
ATOM 773 C CA . LEU B 1 39 ? 22.271 -15.834 -9.550 1.00 44.38 46 LEU B CA 1
ATOM 774 C C . LEU B 1 39 ? 23.531 -15.696 -8.706 1.00 44.60 46 LEU B C 1
ATOM 775 O O . LEU B 1 39 ? 23.600 -14.857 -7.813 1.00 46.13 46 LEU B O 1
ATOM 780 N N . PHE B 1 40 ? 24.529 -16.528 -8.982 1.00 43.75 47 PHE B N 1
ATOM 781 C CA . PHE B 1 40 ? 25.775 -16.481 -8.227 1.00 41.27 47 PHE B CA 1
ATOM 782 C C . PHE B 1 40 ? 26.455 -15.115 -8.324 1.00 39.55 47 PHE B C 1
ATOM 783 O O . PHE B 1 40 ? 26.984 -14.600 -7.344 1.00 41.07 47 PHE B O 1
ATOM 791 N N . ASN B 1 41 ? 26.461 -14.540 -9.517 1.00 38.54 48 ASN B N 1
ATOM 792 C CA . ASN B 1 41 ? 27.100 -13.248 -9.713 1.00 40.10 48 ASN B CA 1
ATOM 793 C C . ASN B 1 41 ? 26.390 -12.134 -8.952 1.00 40.29 48 ASN B C 1
ATOM 794 O O . ASN B 1 41 ? 27.026 -11.193 -8.475 1.00 40.45 48 ASN B O 1
ATOM 799 N N . GLN B 1 42 ? 25.071 -12.244 -8.833 1.00 39.97 49 GLN B N 1
ATOM 800 C CA . GLN B 1 42 ? 24.297 -11.243 -8.099 1.00 38.84 49 GLN B CA 1
ATOM 801 C C . GLN B 1 42 ? 24.642 -11.354 -6.618 1.00 37.07 49 GLN B C 1
ATOM 802 O O . GLN B 1 42 ? 24.924 -10.360 -5.950 1.00 36.67 49 GLN B O 1
ATOM 808 N N . ILE B 1 43 ? 24.639 -12.581 -6.113 1.00 37.87 50 ILE B N 1
ATOM 809 C CA . ILE B 1 43 ? 24.946 -12.832 -4.718 1.00 38.45 50 ILE B CA 1
ATOM 810 C C . ILE B 1 43 ? 26.359 -12.392 -4.352 1.00 39.72 50 ILE B C 1
ATOM 811 O O . ILE B 1 43 ? 26.582 -11.817 -3.286 1.00 38.36 50 ILE B O 1
ATOM 816 N N . LEU B 1 44 ? 27.314 -12.670 -5.235 1.00 39.95 51 LEU B N 1
ATOM 817 C CA . LEU B 1 44 ? 28.709 -12.306 -4.990 1.00 39.67 51 LEU B CA 1
ATOM 818 C C . LEU B 1 44 ? 28.848 -10.795 -4.945 1.00 38.47 51 LEU B C 1
ATOM 819 O O . LEU B 1 44 ? 29.473 -10.251 -4.045 1.00 39.76 51 LEU B O 1
ATOM 824 N N . THR B 1 45 ? 28.258 -10.114 -5.916 1.00 37.93 52 THR B N 1
ATOM 825 C CA . THR B 1 45 ? 28.333 -8.663 -5.954 1.00 39.24 52 THR B CA 1
ATOM 826 C C . THR B 1 45 ? 27.758 -8.051 -4.664 1.00 41.40 52 THR B C 1
ATOM 827 O O . THR B 1 45 ? 28.362 -7.152 -4.069 1.00 40.80 52 THR B O 1
ATOM 831 N N . LEU B 1 46 ? 26.598 -8.539 -4.229 1.00 40.09 53 LEU B N 1
ATOM 832 C CA . LEU B 1 46 ? 25.979 -8.004 -3.021 1.00 43.20 53 LEU B CA 1
ATOM 833 C C . LEU B 1 46 ? 26.827 -8.333 -1.812 1.00 43.20 53 LEU B C 1
ATOM 834 O O . LEU B 1 46 ? 26.952 -7.527 -0.885 1.00 41.39 53 LEU B O 1
ATOM 839 N N . GLN B 1 47 ? 27.400 -9.532 -1.832 1.00 44.04 54 GLN B N 1
ATOM 840 C CA . GLN B 1 47 ? 28.268 -10.004 -0.760 1.00 46.31 54 GLN B CA 1
ATOM 841 C C . GLN B 1 47 ? 29.437 -9.023 -0.577 1.00 44.89 54 GLN B C 1
ATOM 842 O O . GLN B 1 47 ? 29.785 -8.668 0.550 1.00 45.40 54 GLN B O 1
ATOM 848 N N . GLN B 1 48 ? 30.026 -8.575 -1.687 1.00 43.54 55 GLN B N 1
ATOM 849 C CA . GLN B 1 48 ? 31.158 -7.639 -1.635 1.00 44.92 55 GLN B CA 1
ATOM 850 C C . GLN B 1 48 ? 30.707 -6.245 -1.197 1.00 42.39 55 GLN B C 1
ATOM 851 O O . GLN B 1 48 ? 31.430 -5.538 -0.497 1.00 43.47 55 GLN B O 1
ATOM 857 N N . SER B 1 49 ? 29.514 -5.842 -1.618 1.00 39.14 56 SER B N 1
ATOM 858 C CA . SER B 1 49 ? 28.989 -4.530 -1.237 1.00 37.88 56 SER B CA 1
ATOM 859 C C . SER B 1 49 ? 28.816 -4.473 0.271 1.00 36.40 56 SER B C 1
ATOM 860 O O . SER B 1 49 ? 29.108 -3.457 0.912 1.00 35.53 56 SER B O 1
ATOM 863 N N . ILE B 1 50 ? 28.356 -5.584 0.833 1.00 36.34 57 ILE B N 1
ATOM 864 C CA . ILE B 1 50 ? 28.142 -5.670 2.266 1.00 38.67 57 ILE B CA 1
ATOM 865 C C . ILE B 1 50 ? 29.483 -5.620 2.992 1.00 41.10 57 ILE B C 1
ATOM 866 O O . ILE B 1 50 ? 29.627 -4.901 3.981 1.00 40.38 57 ILE B O 1
ATOM 871 N N . LYS B 1 51 ? 30.467 -6.362 2.487 1.00 42.84 58 LYS B N 1
ATOM 872 C CA . LYS B 1 51 ? 31.792 -6.365 3.105 1.00 44.29 58 LYS B CA 1
ATOM 873 C C . LYS B 1 51 ? 32.323 -4.932 3.080 1.00 42.72 58 LYS B C 1
ATOM 874 O O . LYS B 1 51 ? 32.841 -4.421 4.068 1.00 43.58 58 LYS B O 1
ATOM 880 N N . GLN B 1 52 ? 32.169 -4.284 1.939 1.00 42.54 59 GLN B N 1
ATOM 881 C CA . GLN B 1 52 ? 32.620 -2.914 1.782 1.00 44.60 59 GLN B CA 1
ATOM 882 C C . GLN B 1 52 ? 32.011 -2.000 2.859 1.00 44.68 59 GLN B C 1
ATOM 883 O O . GLN B 1 52 ? 32.730 -1.264 3.545 1.00 44.17 59 GLN B O 1
ATOM 889 N N . LEU B 1 53 ? 30.688 -2.046 3.021 1.00 41.22 60 LEU B N 1
ATOM 890 C CA . LEU B 1 53 ? 30.052 -1.184 4.014 1.00 40.50 60 LEU B CA 1
ATOM 891 C C . LEU B 1 53 ? 30.439 -1.579 5.434 1.00 40.01 60 LEU B C 1
ATOM 892 O O . LEU B 1 53 ? 30.608 -0.716 6.288 1.00 37.63 60 LEU B O 1
ATOM 897 N N . LYS B 1 54 ? 30.578 -2.874 5.689 1.00 41.14 61 LYS B N 1
ATOM 898 C CA . LYS B 1 54 ? 30.987 -3.331 7.018 1.00 45.53 61 LYS B CA 1
ATOM 899 C C . LYS B 1 54 ? 32.399 -2.805 7.305 1.00 45.98 61 LYS B C 1
ATOM 900 O O . LYS B 1 54 ? 32.706 -2.394 8.423 1.00 46.13 61 LYS B O 1
ATOM 906 N N . GLY B 1 55 ? 33.246 -2.819 6.278 1.00 47.35 62 GLY B N 1
ATOM 907 C CA . GLY B 1 55 ? 34.600 -2.317 6.425 1.00 47.23 62 GLY B CA 1
ATOM 908 C C . GLY B 1 55 ? 34.538 -0.837 6.737 1.00 46.72 62 GLY B C 1
ATOM 909 O O . GLY B 1 55 ? 35.358 -0.321 7.487 1.00 47.97 62 GLY B O 1
ATOM 910 N N . GLN B 1 56 ? 33.551 -0.152 6.169 1.00 46.18 63 GLN B N 1
ATOM 911 C CA . GLN B 1 56 ? 33.371 1.275 6.417 1.00 45.43 63 GLN B CA 1
ATOM 912 C C . GLN B 1 56 ? 32.966 1.477 7.874 1.00 46.62 63 GLN B C 1
ATOM 913 O O . GLN B 1 56 ? 33.432 2.408 8.546 1.00 45.65 63 GLN B O 1
ATOM 919 N N . LEU B 1 57 ? 32.094 0.600 8.361 1.00 46.26 64 LEU B N 1
ATOM 920 C CA . LEU B 1 57 ? 31.648 0.683 9.744 1.00 47.42 64 LEU B CA 1
ATOM 921 C C . LEU B 1 57 ? 32.842 0.453 10.681 1.00 48.45 64 LEU B C 1
ATOM 922 O O . LEU B 1 57 ? 33.023 1.195 11.648 1.00 45.64 64 LEU B O 1
ATOM 927 N N . ASN B 1 58 ? 33.644 -0.572 10.387 1.00 50.67 65 ASN B N 1
ATOM 928 C CA . ASN B 1 58 ? 34.830 -0.884 11.191 1.00 54.95 65 ASN B CA 1
ATOM 929 C C . ASN B 1 58 ? 35.715 0.344 11.349 1.00 55.46 65 ASN B C 1
ATOM 930 O O . ASN B 1 58 ? 36.188 0.628 12.440 1.00 56.56 65 ASN B O 1
ATOM 935 N N . HIS B 1 59 ? 35.942 1.066 10.257 1.00 56.12 66 HIS B N 1
ATOM 936 C CA . HIS B 1 59 ? 36.768 2.262 10.312 1.00 59.59 66 HIS B CA 1
ATOM 937 C C . HIS B 1 59 ? 36.156 3.358 11.178 1.00 60.36 66 HIS B C 1
ATOM 938 O O . HIS B 1 59 ? 36.877 4.126 11.820 1.00 59.98 66 HIS B O 1
ATOM 945 N N . ILE B 1 60 ? 34.828 3.436 11.187 1.00 60.46 67 ILE B N 1
ATOM 946 C CA . ILE B 1 60 ? 34.130 4.444 11.978 1.00 59.87 67 ILE B CA 1
ATOM 947 C C . ILE B 1 60 ? 34.229 4.139 13.471 1.00 59.99 67 ILE B C 1
ATOM 948 O O . ILE B 1 60 ? 34.236 5.049 14.301 1.00 59.49 67 ILE B O 1
ATOM 953 N N . LEU B 1 61 ? 34.310 2.860 13.814 1.00 60.11 68 LEU B N 1
ATOM 954 C CA . LEU B 1 61 ? 34.407 2.491 15.212 1.00 63.74 68 LEU B CA 1
ATOM 955 C C . LEU B 1 61 ? 35.845 2.728 15.678 1.00 66.94 68 LEU B C 1
ATOM 956 O O . LEU B 1 61 ? 36.604 1.791 15.919 1.00 66.18 68 LEU B O 1
ATOM 961 N N . GLU B 1 62 ? 36.193 4.010 15.785 1.00 71.13 69 GLU B N 1
ATOM 962 C CA . GLU B 1 62 ? 37.523 4.465 16.196 1.00 74.13 69 GLU B CA 1
ATOM 963 C C . GLU B 1 62 ? 38.553 4.217 15.104 1.00 73.95 69 GLU B C 1
ATOM 964 O O . GLU B 1 62 ? 39.205 3.153 15.138 1.00 74.87 69 GLU B O 1
ATOM 970 N N . GLN C 2 12 ? 20.319 -9.593 27.728 1.00 62.75 120 GLN C N 1
ATOM 971 C CA . GLN C 2 12 ? 19.970 -8.241 28.263 1.00 63.23 120 GLN C CA 1
ATOM 972 C C . GLN C 2 12 ? 21.160 -7.299 28.340 1.00 61.90 120 GLN C C 1
ATOM 973 O O . GLN C 2 12 ? 22.178 -7.618 28.956 1.00 62.83 120 GLN C O 1
ATOM 979 N N . ASP C 2 13 ? 21.018 -6.134 27.719 1.00 59.19 121 ASP C N 1
ATOM 980 C CA . ASP C 2 13 ? 22.058 -5.122 27.739 1.00 57.62 121 ASP C CA 1
ATOM 981 C C . ASP C 2 13 ? 21.707 -4.174 28.878 1.00 55.83 121 ASP C C 1
ATOM 982 O O . ASP C 2 13 ? 20.644 -3.553 28.868 1.00 56.20 121 ASP C O 1
ATOM 987 N N . PRO C 2 14 ? 22.592 -4.060 29.884 1.00 53.83 122 PRO C N 1
ATOM 988 C CA . PRO C 2 14 ? 22.363 -3.183 31.037 1.00 51.42 122 PRO C CA 1
ATOM 989 C C . PRO C 2 14 ? 22.068 -1.724 30.691 1.00 50.04 122 PRO C C 1
ATOM 990 O O . PRO C 2 14 ? 21.346 -1.046 31.428 1.00 48.58 122 PRO C O 1
ATOM 994 N N . ASP C 2 15 ? 22.615 -1.240 29.578 1.00 47.54 123 ASP C N 1
ATOM 995 C CA . ASP C 2 15 ? 22.371 0.138 29.163 1.00 47.03 123 ASP C CA 1
ATOM 996 C C . ASP C 2 15 ? 20.956 0.290 28.603 1.00 43.95 123 ASP C C 1
ATOM 997 O O . ASP C 2 15 ? 20.275 1.277 28.878 1.00 41.05 123 ASP C O 1
ATOM 1002 N N . VAL C 2 16 ? 20.528 -0.680 27.802 1.00 42.49 124 VAL C N 1
ATOM 1003 C CA . VAL C 2 16 ? 19.181 -0.655 27.244 1.00 41.28 124 VAL C CA 1
ATOM 1004 C C . VAL C 2 16 ? 18.181 -0.715 28.405 1.00 40.99 124 VAL C C 1
ATOM 1005 O O . VAL C 2 16 ? 17.267 0.109 28.498 1.00 40.57 124 VAL C O 1
ATOM 1009 N N . GLU C 2 17 ? 18.388 -1.672 29.307 1.00 40.59 125 GLU C N 1
ATOM 1010 C CA . GLU C 2 17 ? 17.508 -1.861 30.451 1.00 40.80 125 GLU C CA 1
ATOM 1011 C C . GLU C 2 17 ? 17.474 -0.671 31.389 1.00 41.73 125 GLU C C 1
ATOM 1012 O O . GLU C 2 17 ? 16.422 -0.337 31.935 1.00 40.79 125 GLU C O 1
ATOM 1018 N N . ASP C 2 18 ? 18.612 -0.017 31.579 1.00 42.33 126 ASP C N 1
ATOM 1019 C CA . ASP C 2 18 ? 18.633 1.142 32.458 1.00 42.45 126 ASP C CA 1
ATOM 1020 C C . ASP C 2 18 ? 17.772 2.248 31.843 1.00 39.85 126 ASP C C 1
ATOM 1021 O O . ASP C 2 18 ? 16.979 2.889 32.532 1.00 37.74 126 ASP C O 1
ATOM 1026 N N . LEU C 2 19 ? 17.936 2.463 30.543 1.00 36.38 127 LEU C N 1
ATOM 1027 C CA . LEU C 2 19 ? 17.161 3.475 29.828 1.00 38.65 127 LEU C CA 1
ATOM 1028 C C . LEU C 2 19 ? 15.667 3.105 29.763 1.00 38.37 127 LEU C C 1
ATOM 1029 O O . LEU C 2 19 ? 14.791 3.964 29.925 1.00 36.54 127 LEU C O 1
ATOM 1034 N N . PHE C 2 20 ? 15.379 1.828 29.527 1.00 38.49 128 PHE C N 1
ATOM 1035 C CA . PHE C 2 20 ? 13.988 1.375 29.456 1.00 36.69 128 PHE C CA 1
ATOM 1036 C C . PHE C 2 20 ? 13.313 1.616 30.807 1.00 38.24 128 PHE C C 1
ATOM 1037 O O . PHE C 2 20 ? 12.197 2.134 30.861 1.00 36.01 128 PHE C O 1
ATOM 1045 N N . SER C 2 21 ? 13.998 1.255 31.893 1.00 37.46 129 SER C N 1
ATOM 1046 C CA . SER C 2 21 ? 13.458 1.459 33.233 1.00 39.71 129 SER C CA 1
ATOM 1047 C C . SER C 2 21 ? 13.184 2.935 33.515 1.00 38.40 129 SER C C 1
ATOM 1048 O O . SER C 2 21 ? 12.157 3.283 34.100 1.00 36.50 129 SER C O 1
ATOM 1051 N N . SER C 2 22 ? 14.103 3.803 33.111 1.00 37.95 130 SER C N 1
ATOM 1052 C CA . SER C 2 22 ? 13.918 5.235 33.328 1.00 37.68 130 SER C CA 1
ATOM 1053 C C . SER C 2 22 ? 12.649 5.697 32.626 1.00 35.99 130 SER C C 1
ATOM 1054 O O . SER C 2 22 ? 11.857 6.456 33.186 1.00 36.75 130 SER C O 1
ATOM 1057 N N . LEU C 2 23 ? 12.458 5.239 31.396 1.00 34.41 131 LEU C N 1
ATOM 1058 C CA . LEU C 2 23 ? 11.271 5.615 30.638 1.00 36.72 131 LEU C CA 1
ATOM 1059 C C . LEU C 2 23 ? 9.976 5.100 31.289 1.00 35.65 131 LEU C C 1
ATOM 1060 O O . LEU C 2 23 ? 8.974 5.825 31.325 1.00 36.95 131 LEU C O 1
ATOM 1065 N N . LYS C 2 24 ? 9.998 3.874 31.813 1.00 33.13 132 LYS C N 1
ATOM 1066 C CA . LYS C 2 24 ? 8.819 3.305 32.470 1.00 33.16 132 LYS C CA 1
ATOM 1067 C C . LYS C 2 24 ? 8.505 4.105 33.732 1.00 32.90 132 LYS C C 1
ATOM 1068 O O . LYS C 2 24 ? 7.347 4.278 34.083 1.00 33.37 132 LYS C O 1
ATOM 1074 N N . HIS C 2 25 ? 9.532 4.591 34.419 1.00 34.26 133 HIS C N 1
ATOM 1075 C CA . HIS C 2 25 ? 9.304 5.413 35.605 1.00 33.93 133 HIS C CA 1
ATOM 1076 C C . HIS C 2 25 ? 8.550 6.685 35.196 1.00 33.05 133 HIS C C 1
ATOM 1077 O O . HIS C 2 25 ? 7.598 7.102 35.867 1.00 35.00 133 HIS C O 1
ATOM 1084 N N . ILE C 2 26 ? 8.976 7.298 34.098 1.00 32.46 134 ILE C N 1
ATOM 1085 C CA . ILE C 2 26 ? 8.334 8.518 33.613 1.00 33.11 134 ILE C CA 1
ATOM 1086 C C . ILE C 2 26 ? 6.872 8.237 33.263 1.00 34.60 134 ILE C C 1
ATOM 1087 O O . ILE C 2 26 ? 5.978 9.013 33.614 1.00 36.32 134 ILE C O 1
ATOM 1092 N N . GLN C 2 27 ? 6.638 7.121 32.582 1.00 35.26 135 GLN C N 1
ATOM 1093 C CA . GLN C 2 27 ? 5.294 6.712 32.188 1.00 36.60 135 GLN C CA 1
ATOM 1094 C C . GLN C 2 27 ? 4.374 6.497 33.406 1.00 39.50 135 GLN C C 1
ATOM 1095 O O . GLN C 2 27 ? 3.163 6.703 33.321 1.00 38.52 135 GLN C O 1
ATOM 1101 N N . HIS C 2 28 ? 4.954 6.090 34.532 1.00 37.65 136 HIS C N 1
ATOM 1102 C CA . HIS C 2 28 ? 4.180 5.848 35.743 1.00 40.71 136 HIS C CA 1
ATOM 1103 C C . HIS C 2 28 ? 4.138 7.069 36.650 1.00 41.58 136 HIS C C 1
ATOM 1104 O O . HIS C 2 28 ? 3.637 6.985 37.762 1.00 41.72 136 HIS C O 1
ATOM 1111 N N . THR C 2 29 ? 4.670 8.193 36.181 1.00 40.40 137 THR C N 1
ATOM 1112 C CA . THR C 2 29 ? 4.690 9.411 36.978 1.00 42.57 137 THR C CA 1
ATOM 1113 C C . THR C 2 29 ? 3.870 10.511 36.317 1.00 42.68 137 THR C C 1
ATOM 1114 O O . THR C 2 29 ? 2.948 11.055 36.923 1.00 43.85 137 THR C O 1
ATOM 1118 N N . LEU C 2 30 ? 4.209 10.846 35.076 1.00 41.18 138 LEU C N 1
ATOM 1119 C CA . LEU C 2 30 ? 3.469 11.873 34.365 1.00 42.40 138 LEU C CA 1
ATOM 1120 C C . LEU C 2 30 ? 2.181 11.262 33.816 1.00 44.70 138 LEU C C 1
ATOM 1121 O O . LEU C 2 30 ? 2.219 10.327 33.017 1.00 46.33 138 LEU C O 1
ATOM 1126 N N . VAL C 2 31 ? 1.044 11.807 34.239 1.00 44.19 139 VAL C N 1
ATOM 1127 C CA . VAL C 2 31 ? -0.251 11.296 33.806 1.00 45.00 139 VAL C CA 1
ATOM 1128 C C . VAL C 2 31 ? -1.006 12.102 32.735 1.00 44.56 139 VAL C C 1
ATOM 1129 O O . VAL C 2 31 ? -2.057 11.659 32.273 1.00 45.36 139 VAL C O 1
ATOM 1133 N N . ASP C 2 32 ? -0.499 13.269 32.330 1.00 44.62 140 ASP C N 1
ATOM 1134 C CA . ASP C 2 32 ? -1.204 14.053 31.309 1.00 42.18 140 ASP C CA 1
ATOM 1135 C C . ASP C 2 32 ? -1.129 13.345 29.960 1.00 42.32 140 ASP C C 1
ATOM 1136 O O . ASP C 2 32 ? -0.195 12.578 29.709 1.00 41.55 140 ASP C O 1
ATOM 1141 N N . SER C 2 33 ? -2.104 13.612 29.091 1.00 40.88 141 SER C N 1
ATOM 1142 C CA . SER C 2 33 ? -2.183 12.966 27.776 1.00 41.65 141 SER C CA 1
ATOM 1143 C C . SER C 2 33 ? -0.951 13.065 26.862 1.00 41.00 141 SER C C 1
ATOM 1144 O O . SER C 2 33 ? -0.538 12.059 26.292 1.00 40.65 141 SER C O 1
ATOM 1147 N N . GLN C 2 34 ? -0.375 14.254 26.702 1.00 40.88 142 GLN C N 1
ATOM 1148 C CA . GLN C 2 34 ? 0.805 14.406 25.837 1.00 42.48 142 GLN C CA 1
ATOM 1149 C C . GLN C 2 34 ? 2.008 13.599 26.331 1.00 37.67 142 GLN C C 1
ATOM 1150 O O . GLN C 2 34 ? 2.702 12.959 25.551 1.00 39.19 142 GLN C O 1
ATOM 1156 N N . SER C 2 35 ? 2.264 13.660 27.627 1.00 38.00 143 SER C N 1
ATOM 1157 C CA . SER C 2 35 ? 3.377 12.932 28.209 1.00 38.85 143 SER C CA 1
ATOM 1158 C C . SER C 2 35 ? 3.205 11.439 27.958 1.00 38.70 143 SER C C 1
ATOM 1159 O O . SER C 2 35 ? 4.174 10.737 27.637 1.00 37.15 143 SER C O 1
ATOM 1162 N N . GLN C 2 36 ? 1.972 10.957 28.091 1.00 37.16 144 GLN C N 1
ATOM 1163 C CA . GLN C 2 36 ? 1.693 9.538 27.880 1.00 38.22 144 GLN C CA 1
ATOM 1164 C C . GLN C 2 36 ? 1.968 9.123 26.444 1.00 38.56 144 GLN C C 1
ATOM 1165 O O . GLN C 2 36 ? 2.487 8.028 26.195 1.00 35.85 144 GLN C O 1
ATOM 1171 N N . GLU C 2 37 ? 1.646 10.005 25.502 1.00 38.89 145 GLU C N 1
ATOM 1172 C CA . GLU C 2 37 ? 1.893 9.719 24.096 1.00 41.55 145 GLU C CA 1
ATOM 1173 C C . GLU C 2 37 ? 3.395 9.841 23.785 1.00 42.57 145 GLU C C 1
ATOM 1174 O O . GLU C 2 37 ? 3.954 9.013 23.071 1.00 43.88 145 GLU C O 1
ATOM 1180 N N . ASP C 2 38 ? 4.039 10.878 24.318 1.00 43.30 146 ASP C N 1
ATOM 1181 C CA . ASP C 2 38 ? 5.470 11.081 24.099 1.00 43.61 146 ASP C CA 1
ATOM 1182 C C . ASP C 2 38 ? 6.266 9.879 24.600 1.00 41.97 146 ASP C C 1
ATOM 1183 O O . ASP C 2 38 ? 7.049 9.297 23.855 1.00 43.17 146 ASP C O 1
ATOM 1188 N N . ILE C 2 39 ? 6.055 9.511 25.863 1.00 40.16 147 ILE C N 1
ATOM 1189 C CA . ILE C 2 39 ? 6.776 8.400 26.467 1.00 40.06 147 ILE C CA 1
ATOM 1190 C C . ILE C 2 39 ? 6.511 7.091 25.736 1.00 41.44 147 ILE C C 1
ATOM 1191 O O . ILE C 2 39 ? 7.402 6.241 25.599 1.00 41.70 147 ILE C O 1
ATOM 1196 N N . SER C 2 40 ? 5.286 6.916 25.259 1.00 41.01 148 SER C N 1
ATOM 1197 C CA . SER C 2 40 ? 4.961 5.697 24.537 1.00 42.72 148 SER C CA 1
ATOM 1198 C C . SER C 2 40 ? 5.842 5.631 23.278 1.00 41.34 148 SER C C 1
ATOM 1199 O O . SER C 2 40 ? 6.351 4.574 22.920 1.00 40.77 148 SER C O 1
ATOM 1202 N N . LEU C 2 41 ? 6.022 6.770 22.618 1.00 42.90 149 LEU C N 1
ATOM 1203 C CA . LEU C 2 41 ? 6.858 6.832 21.424 1.00 44.45 149 LEU C CA 1
ATOM 1204 C C . LEU C 2 41 ? 8.316 6.511 21.786 1.00 43.02 149 LEU C C 1
ATOM 1205 O O . LEU C 2 41 ? 8.970 5.731 21.099 1.00 43.28 149 LEU C O 1
ATOM 1210 N N . LEU C 2 42 ? 8.823 7.098 22.868 1.00 40.92 150 LEU C N 1
ATOM 1211 C CA . LEU C 2 42 ? 10.201 6.820 23.287 1.00 41.44 150 LEU C CA 1
ATOM 1212 C C . LEU C 2 42 ? 10.393 5.348 23.668 1.00 41.75 150 LEU C C 1
ATOM 1213 O O . LEU C 2 42 ? 11.462 4.777 23.437 1.00 41.46 150 LEU C O 1
ATOM 1218 N N . LEU C 2 43 ? 9.373 4.730 24.259 1.00 41.95 151 LEU C N 1
ATOM 1219 C CA . LEU C 2 43 ? 9.493 3.316 24.614 1.00 43.45 151 LEU C CA 1
ATOM 1220 C C . LEU C 2 43 ? 9.576 2.481 23.333 1.00 43.82 151 LEU C C 1
ATOM 1221 O O . LEU C 2 43 ? 10.319 1.503 23.271 1.00 44.57 151 LEU C O 1
ATOM 1226 N N . GLN C 2 44 ? 8.818 2.868 22.311 1.00 44.67 152 GLN C N 1
ATOM 1227 C CA . GLN C 2 44 ? 8.850 2.144 21.046 1.00 47.10 152 GLN C CA 1
ATOM 1228 C C . GLN C 2 44 ? 10.261 2.256 20.471 1.00 47.31 152 GLN C C 1
ATOM 1229 O O . GLN C 2 44 ? 10.862 1.255 20.070 1.00 46.91 152 GLN C O 1
ATOM 1235 N N . LEU C 2 45 ? 10.774 3.484 20.428 1.00 43.73 153 LEU C N 1
ATOM 1236 C CA . LEU C 2 45 ? 12.118 3.738 19.924 1.00 41.98 153 LEU C CA 1
ATOM 1237 C C . LEU C 2 45 ? 13.134 2.838 20.615 1.00 40.08 153 LEU C C 1
ATOM 1238 O O . LEU C 2 45 ? 13.900 2.139 19.964 1.00 39.15 153 LEU C O 1
ATOM 1243 N N . VAL C 2 46 ? 13.128 2.853 21.941 1.00 39.10 154 VAL C N 1
ATOM 1244 C CA . VAL C 2 46 ? 14.070 2.056 22.709 1.00 40.82 154 VAL C CA 1
ATOM 1245 C C . VAL C 2 46 ? 13.877 0.556 22.522 1.00 43.16 154 VAL C C 1
ATOM 1246 O O . VAL C 2 46 ? 14.801 -0.234 22.748 1.00 41.11 154 VAL C O 1
ATOM 1250 N N . GLN C 2 47 ? 12.678 0.171 22.091 1.00 43.49 155 GLN C N 1
ATOM 1251 C CA . GLN C 2 47 ? 12.337 -1.231 21.867 1.00 46.12 155 GLN C CA 1
ATOM 1252 C C . GLN C 2 47 ? 12.759 -1.690 20.457 1.00 45.22 155 GLN C C 1
ATOM 1253 O O . GLN C 2 47 ? 12.924 -2.881 20.205 1.00 44.44 155 GLN C O 1
ATOM 1259 N N . ASN C 2 48 ? 12.918 -0.729 19.549 1.00 43.15 156 ASN C N 1
ATOM 1260 C CA . ASN C 2 48 ? 13.299 -0.985 18.160 1.00 43.25 156 ASN C CA 1
ATOM 1261 C C . ASN C 2 48 ? 14.698 -1.634 18.032 1.00 44.77 156 ASN C C 1
ATOM 1262 O O . ASN C 2 48 ? 15.669 -1.162 18.630 1.00 41.41 156 ASN C O 1
ATOM 1267 N N . ARG C 2 49 ? 14.789 -2.720 17.264 1.00 44.33 157 ARG C N 1
ATOM 1268 C CA . ARG C 2 49 ? 16.056 -3.435 17.095 1.00 48.08 157 ARG C CA 1
ATOM 1269 C C . ARG C 2 49 ? 17.161 -2.603 16.437 1.00 46.81 157 ARG C C 1
ATOM 1270 O O . ARG C 2 49 ? 18.329 -2.746 16.782 1.00 47.65 157 ARG C O 1
ATOM 1278 N N . ASP C 2 50 ? 16.795 -1.748 15.489 1.00 46.15 158 ASP C N 1
ATOM 1279 C CA . ASP C 2 50 ? 17.779 -0.907 14.814 1.00 46.46 158 ASP C CA 1
ATOM 1280 C C . ASP C 2 50 ? 18.363 0.096 15.807 1.00 46.57 158 ASP C C 1
ATOM 1281 O O . ASP C 2 50 ? 19.578 0.315 15.838 1.00 44.28 158 ASP C O 1
ATOM 1286 N N . PHE C 2 51 ? 17.504 0.706 16.625 1.00 44.03 159 PHE C N 1
ATOM 1287 C CA . PHE C 2 51 ? 17.989 1.653 17.615 1.00 44.65 159 PHE C CA 1
ATOM 1288 C C . PHE C 2 51 ? 18.952 0.929 18.552 1.00 46.47 159 PHE C C 1
ATOM 1289 O O . PHE C 2 51 ? 20.071 1.392 18.799 1.00 46.81 159 PHE C O 1
ATOM 1297 N N . GLN C 2 52 ? 18.505 -0.210 19.079 1.00 46.68 160 GLN C N 1
ATOM 1298 C CA . GLN C 2 52 ? 19.312 -1.000 20.005 1.00 46.29 160 GLN C CA 1
ATOM 1299 C C . GLN C 2 52 ? 20.669 -1.423 19.451 1.00 47.53 160 GLN C C 1
ATOM 1300 O O . GLN C 2 52 ? 21.663 -1.405 20.175 1.00 47.60 160 GLN C O 1
ATOM 1306 N N . ASN C 2 53 ? 20.719 -1.819 18.182 1.00 46.73 161 ASN C N 1
ATOM 1307 C CA . ASN C 2 53 ? 21.993 -2.213 17.598 1.00 48.05 161 ASN C CA 1
ATOM 1308 C C . ASN C 2 53 ? 22.955 -1.027 17.574 1.00 47.44 161 ASN C C 1
ATOM 1309 O O . ASN C 2 53 ? 24.122 -1.166 17.932 1.00 48.61 161 ASN C O 1
ATOM 1314 N N . ALA C 2 54 ? 22.465 0.139 17.160 1.00 44.09 162 ALA C N 1
ATOM 1315 C CA . ALA C 2 54 ? 23.306 1.329 17.108 1.00 43.49 162 ALA C CA 1
ATOM 1316 C C . ALA C 2 54 ? 23.708 1.764 18.514 1.00 44.06 162 ALA C C 1
ATOM 1317 O O . ALA C 2 54 ? 24.852 2.157 18.748 1.00 41.99 162 ALA C O 1
ATOM 1319 N N . PHE C 2 55 ? 22.754 1.685 19.440 1.00 44.46 163 PHE C N 1
ATOM 1320 C CA . PHE C 2 55 ? 22.959 2.067 20.836 1.00 45.01 163 PHE C CA 1
ATOM 1321 C C . PHE C 2 55 ? 24.060 1.242 21.508 1.00 47.53 163 PHE C C 1
ATOM 1322 O O . PHE C 2 55 ? 24.979 1.800 22.113 1.00 45.98 163 PHE C O 1
ATOM 1330 N N . LYS C 2 56 ? 23.955 -0.082 21.407 1.00 48.44 164 LYS C N 1
ATOM 1331 C CA . LYS C 2 56 ? 24.942 -0.979 22.009 1.00 52.54 164 LYS C CA 1
ATOM 1332 C C . LYS C 2 56 ? 26.347 -0.734 21.448 1.00 53.47 164 LYS C C 1
ATOM 1333 O O . LYS C 2 56 ? 27.321 -0.637 22.197 1.00 54.74 164 LYS C O 1
ATOM 1339 N N . ILE C 2 57 ? 26.440 -0.653 20.125 1.00 53.34 165 ILE C N 1
ATOM 1340 C CA . ILE C 2 57 ? 27.714 -0.433 19.450 1.00 54.18 165 ILE C CA 1
ATOM 1341 C C . ILE C 2 57 ? 28.333 0.894 19.853 1.00 54.22 165 ILE C C 1
ATOM 1342 O O . ILE C 2 57 ? 29.536 0.979 20.114 1.00 53.76 165 ILE C O 1
ATOM 1347 N N . HIS C 2 58 ? 27.505 1.928 19.896 1.00 53.66 166 HIS C N 1
ATOM 1348 C CA . HIS C 2 58 ? 27.956 3.253 20.283 1.00 53.59 166 HIS C CA 1
ATOM 1349 C C . HIS C 2 58 ? 28.560 3.193 21.685 1.00 55.38 166 HIS C C 1
ATOM 1350 O O . HIS C 2 58 ? 29.679 3.656 21.910 1.00 55.13 166 HIS C O 1
ATOM 1357 N N . ASN C 2 59 ? 27.811 2.620 22.624 1.00 56.98 167 ASN C N 1
ATOM 1358 C CA . ASN C 2 59 ? 28.270 2.506 24.004 1.00 59.77 167 ASN C CA 1
ATOM 1359 C C . ASN C 2 59 ? 29.515 1.638 24.169 1.00 61.12 167 ASN C C 1
ATOM 1360 O O . ASN C 2 59 ? 30.389 1.950 24.978 1.00 62.13 167 ASN C O 1
ATOM 1365 N N . ALA C 2 60 ? 29.593 0.549 23.414 1.00 62.79 168 ALA C N 1
ATOM 1366 C CA . ALA C 2 60 ? 30.742 -0.346 23.493 1.00 64.99 168 ALA C CA 1
ATOM 1367 C C . ALA C 2 60 ? 32.017 0.321 22.974 1.00 67.21 168 ALA C C 1
ATOM 1368 O O . ALA C 2 60 ? 33.122 -0.160 23.224 1.00 68.31 168 ALA C O 1
ATOM 1370 N N . VAL C 2 61 ? 31.863 1.434 22.263 1.00 68.94 169 VAL C N 1
ATOM 1371 C CA . VAL C 2 61 ? 33.004 2.143 21.701 1.00 71.20 169 VAL C CA 1
ATOM 1372 C C . VAL C 2 61 ? 33.355 3.424 22.464 1.00 73.12 169 VAL C C 1
ATOM 1373 O O . VAL C 2 61 ? 34.361 4.078 22.174 1.00 73.90 169 VAL C O 1
ATOM 1377 N N . THR C 2 62 ? 32.539 3.785 23.448 1.00 73.52 170 THR C N 1
ATOM 1378 C CA . THR C 2 62 ? 32.810 4.992 24.218 1.00 74.52 170 THR C CA 1
ATOM 1379 C C . THR C 2 62 ? 32.872 4.706 25.718 1.00 75.48 170 THR C C 1
ATOM 1380 O O . THR C 2 62 ? 32.114 5.347 26.477 1.00 77.04 170 THR C O 1
ATOM 1384 N N . ASP D 2 15 ? 31.805 -28.574 -2.450 1.00 75.23 123 ASP D N 1
ATOM 1385 C CA . ASP D 2 15 ? 32.033 -27.483 -1.457 1.00 74.95 123 ASP D CA 1
ATOM 1386 C C . ASP D 2 15 ? 33.360 -26.769 -1.694 1.00 74.06 123 ASP D C 1
ATOM 1387 O O . ASP D 2 15 ? 34.114 -27.119 -2.601 1.00 74.69 123 ASP D O 1
ATOM 1392 N N . VAL D 2 16 ? 33.638 -25.766 -0.868 1.00 72.03 124 VAL D N 1
ATOM 1393 C CA . VAL D 2 16 ? 34.870 -24.995 -0.978 1.00 71.35 124 VAL D CA 1
ATOM 1394 C C . VAL D 2 16 ? 36.096 -25.889 -0.819 1.00 70.61 124 VAL D C 1
ATOM 1395 O O . VAL D 2 16 ? 37.100 -25.708 -1.505 1.00 70.06 124 VAL D O 1
ATOM 1399 N N . GLU D 2 17 ? 35.998 -26.857 0.085 1.00 69.87 125 GLU D N 1
ATOM 1400 C CA . GLU D 2 17 ? 37.090 -27.784 0.360 1.00 69.33 125 GLU D CA 1
ATOM 1401 C C . GLU D 2 17 ? 37.525 -28.554 -0.892 1.00 67.84 125 GLU D C 1
ATOM 1402 O O . GLU D 2 17 ? 38.719 -28.678 -1.176 1.00 66.05 125 GLU D O 1
ATOM 1408 N N . ASP D 2 18 ? 36.547 -29.072 -1.629 1.00 66.17 126 ASP D N 1
ATOM 1409 C CA . ASP D 2 18 ? 36.816 -29.825 -2.846 1.00 64.96 126 ASP D CA 1
ATOM 1410 C C . ASP D 2 18 ? 37.479 -28.946 -3.906 1.00 62.93 126 ASP D C 1
ATOM 1411 O O . ASP D 2 18 ? 38.424 -29.375 -4.570 1.00 61.74 126 ASP D O 1
ATOM 1416 N N . LEU D 2 19 ? 36.981 -27.723 -4.063 1.00 59.91 127 LEU D N 1
ATOM 1417 C CA . LEU D 2 19 ? 37.545 -26.796 -5.038 1.00 59.45 127 LEU D CA 1
ATOM 1418 C C . LEU D 2 19 ? 39.014 -26.555 -4.756 1.00 58.08 127 LEU D C 1
ATOM 1419 O O . LEU D 2 19 ? 39.845 -26.600 -5.666 1.00 56.06 127 LEU D O 1
ATOM 1424 N N . PHE D 2 20 ? 39.322 -26.278 -3.491 1.00 56.75 128 PHE D N 1
ATOM 1425 C CA . PHE D 2 20 ? 40.694 -26.019 -3.080 1.00 55.39 128 PHE D CA 1
ATOM 1426 C C . PHE D 2 20 ? 41.602 -27.189 -3.456 1.00 53.97 128 PHE D C 1
ATOM 1427 O O . PHE D 2 20 ? 42.672 -26.989 -4.028 1.00 54.91 128 PHE D O 1
ATOM 1435 N N . SER D 2 21 ? 41.173 -28.408 -3.139 1.00 52.92 129 SER D N 1
ATOM 1436 C CA . SER D 2 21 ? 41.963 -29.596 -3.446 1.00 53.71 129 SER D CA 1
ATOM 1437 C C . SER D 2 21 ? 42.162 -29.748 -4.948 1.00 52.27 129 SER D C 1
ATOM 1438 O O . SER D 2 21 ? 43.220 -30.178 -5.408 1.00 51.43 129 SER D O 1
ATOM 1441 N N . SER D 2 22 ? 41.127 -29.410 -5.706 1.00 50.93 130 SER D N 1
ATOM 1442 C CA . SER D 2 22 ? 41.192 -29.503 -7.149 1.00 51.31 130 SER D CA 1
ATOM 1443 C C . SER D 2 22 ? 42.236 -28.508 -7.662 1.00 50.14 130 SER D C 1
ATOM 1444 O O . SER D 2 22 ? 43.108 -28.861 -8.452 1.00 48.29 130 SER D O 1
ATOM 1447 N N . LEU D 2 23 ? 42.159 -27.268 -7.193 1.00 49.99 131 LEU D N 1
ATOM 1448 C CA . LEU D 2 23 ? 43.111 -26.253 -7.613 1.00 50.02 131 LEU D CA 1
ATOM 1449 C C . LEU D 2 23 ? 44.537 -26.616 -7.180 1.00 51.84 131 LEU D C 1
ATOM 1450 O O . LEU D 2 23 ? 45.497 -26.310 -7.889 1.00 51.93 131 LEU D O 1
ATOM 1455 N N . LYS D 2 24 ? 44.679 -27.268 -6.026 1.00 51.23 132 LYS D N 1
ATOM 1456 C CA . LYS D 2 24 ? 46.005 -27.668 -5.551 1.00 51.35 132 LYS D CA 1
ATOM 1457 C C . LYS D 2 24 ? 46.581 -28.713 -6.492 1.00 50.02 132 LYS D C 1
ATOM 1458 O O . LYS D 2 24 ? 47.773 -28.692 -6.807 1.00 49.85 132 LYS D O 1
ATOM 1464 N N . HIS D 2 25 ? 45.727 -29.635 -6.930 1.00 47.87 133 HIS D N 1
ATOM 1465 C CA . HIS D 2 25 ? 46.130 -30.685 -7.855 1.00 47.00 133 HIS D CA 1
ATOM 1466 C C . HIS D 2 25 ? 46.651 -30.060 -9.156 1.00 46.63 133 HIS D C 1
ATOM 1467 O O . HIS D 2 25 ? 47.721 -30.413 -9.652 1.00 44.71 13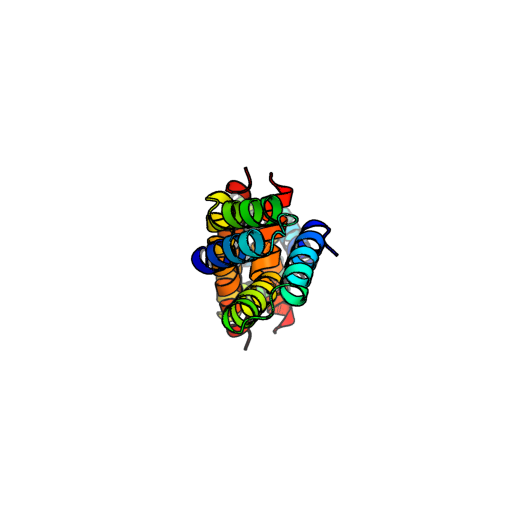3 HIS D O 1
ATOM 1474 N N . ILE D 2 26 ? 45.869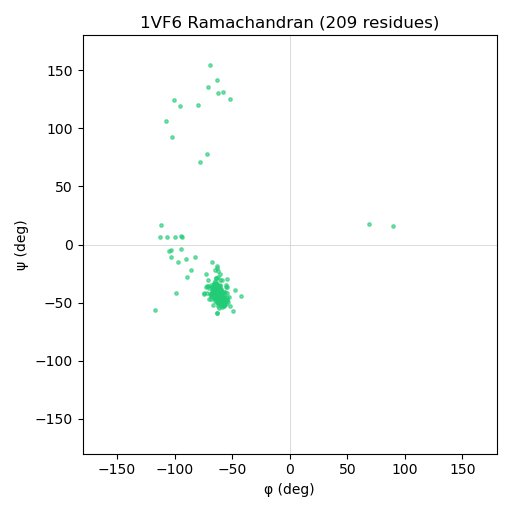 -29.138 -9.710 1.00 44.07 134 ILE D N 1
ATOM 1475 C CA . ILE D 2 26 ? 46.247 -28.471 -10.945 1.00 43.95 134 ILE D CA 1
ATOM 1476 C C . ILE D 2 26 ? 47.574 -27.730 -10.760 1.00 44.30 134 ILE D C 1
ATOM 1477 O O . ILE D 2 26 ? 48.430 -27.717 -11.650 1.00 40.52 134 ILE D O 1
ATOM 1482 N N . GLN D 2 27 ? 47.743 -27.125 -9.592 1.00 45.33 135 GLN D N 1
ATOM 1483 C CA . GLN D 2 27 ? 48.954 -26.378 -9.301 1.00 49.99 135 GLN D CA 1
ATOM 1484 C C . GLN D 2 27 ? 50.198 -27.262 -9.401 1.00 51.25 135 GLN D C 1
ATOM 1485 O O . GLN D 2 27 ? 51.273 -26.789 -9.765 1.00 50.49 135 GLN D O 1
ATOM 1491 N N . HIS D 2 28 ? 50.047 -28.547 -9.100 1.00 52.62 136 HIS D N 1
ATOM 1492 C CA . HIS D 2 28 ? 51.174 -29.465 -9.170 1.00 55.11 136 HIS D CA 1
ATOM 1493 C C . HIS D 2 28 ? 51.245 -30.188 -10.513 1.00 54.75 136 HIS D C 1
ATOM 1494 O O . HIS D 2 28 ? 52.185 -30.942 -10.767 1.00 56.08 136 HIS D O 1
ATOM 1501 N N . THR D 2 29 ? 50.260 -29.957 -11.376 1.00 51.10 137 THR D N 1
ATOM 1502 C CA . THR D 2 29 ? 50.233 -30.607 -12.680 1.00 47.65 137 THR D CA 1
ATOM 1503 C C . THR D 2 29 ? 50.769 -29.723 -13.807 1.00 47.15 137 THR D C 1
ATOM 1504 O O . THR D 2 29 ? 51.498 -30.200 -14.681 1.00 45.40 137 THR D O 1
ATOM 1508 N N . LEU D 2 30 ? 50.412 -28.441 -13.791 1.00 43.99 138 LEU D N 1
ATOM 1509 C CA . LEU D 2 30 ? 50.863 -27.514 -14.832 1.00 43.93 138 LEU D CA 1
ATOM 1510 C C . LEU D 2 30 ? 52.043 -26.668 -14.339 1.00 46.58 138 LEU D C 1
ATOM 1511 O O . LEU D 2 30 ? 51.950 -25.993 -13.311 1.00 47.92 138 LEU D O 1
ATOM 1516 N N . VAL D 2 31 ? 53.150 -26.698 -15.075 1.00 46.39 139 VAL D N 1
ATOM 1517 C CA . VAL D 2 31 ? 54.338 -25.947 -14.683 1.00 47.90 139 VAL D CA 1
ATOM 1518 C C . VAL D 2 31 ? 54.619 -24.647 -15.441 1.00 47.51 139 VAL D C 1
ATOM 1519 O O . VAL D 2 31 ? 55.502 -23.896 -15.038 1.00 47.46 139 VAL D O 1
ATOM 1523 N N . ASP D 2 32 ? 53.910 -24.373 -16.535 1.00 46.14 140 ASP D N 1
ATOM 1524 C CA . ASP D 2 32 ? 54.172 -23.127 -17.258 1.00 46.13 140 ASP D CA 1
ATOM 1525 C C . ASP D 2 32 ? 53.832 -21.932 -16.348 1.00 46.52 140 ASP D C 1
ATOM 1526 O O . ASP D 2 32 ? 52.865 -21.967 -15.577 1.00 42.13 140 ASP D O 1
ATOM 1531 N N . SER D 2 33 ? 54.644 -20.882 -16.418 1.00 46.19 141 SER D N 1
ATOM 1532 C CA . SER D 2 33 ? 54.435 -19.721 -15.551 1.00 48.33 141 SER D CA 1
ATOM 1533 C C . SER D 2 33 ? 53.034 -19.111 -15.665 1.00 46.63 141 SER D C 1
ATOM 1534 O O . SER D 2 33 ? 52.469 -18.664 -14.672 1.00 45.85 141 SER D O 1
ATOM 1537 N N . GLN D 2 34 ? 52.475 -19.110 -16.869 1.00 46.79 142 GLN D N 1
ATOM 1538 C CA . GLN D 2 34 ? 51.133 -18.580 -17.092 1.00 47.60 142 GLN D CA 1
ATOM 1539 C C . GLN D 2 34 ? 50.124 -19.326 -16.205 1.00 46.59 142 GLN D C 1
ATOM 1540 O O . GLN D 2 34 ? 49.285 -18.710 -15.539 1.00 44.60 142 GLN D O 1
ATOM 1546 N N . SER D 2 35 ? 50.222 -20.654 -16.185 1.00 44.07 143 SER D N 1
ATOM 1547 C CA . SER D 2 35 ? 49.325 -21.466 -15.370 1.00 42.95 143 SER D CA 1
ATOM 1548 C C . SER D 2 35 ? 49.534 -21.263 -13.869 1.00 43.28 143 SER D C 1
ATOM 1549 O O . SER D 2 35 ? 48.563 -21.197 -13.108 1.00 41.87 143 SER D O 1
ATOM 1552 N N . GLN D 2 36 ? 50.787 -21.172 -13.434 1.00 43.60 144 GLN D N 1
ATOM 1553 C CA . GLN D 2 36 ? 51.065 -20.970 -12.012 1.00 47.11 144 GLN D CA 1
ATOM 1554 C C . GLN D 2 36 ? 50.473 -19.641 -11.543 1.00 48.58 144 GLN D C 1
ATOM 1555 O O . GLN D 2 36 ? 49.987 -19.530 -10.416 1.00 47.43 144 GLN D O 1
ATOM 1561 N N . GLU D 2 37 ? 50.521 -18.634 -12.407 1.00 51.59 145 GLU D N 1
ATOM 1562 C CA . GLU D 2 37 ? 49.942 -17.342 -12.072 1.00 55.56 145 GLU D CA 1
ATOM 1563 C C . GLU D 2 37 ? 48.415 -17.493 -12.047 1.00 55.71 145 GLU D C 1
ATOM 1564 O O . GLU D 2 37 ? 47.762 -17.058 -11.098 1.00 56.94 145 GLU D O 1
ATOM 1570 N N . ASP D 2 38 ? 47.853 -18.127 -13.074 1.00 54.41 146 ASP D N 1
ATOM 1571 C CA . ASP D 2 38 ? 46.407 -18.328 -13.131 1.00 55.08 146 ASP D CA 1
ATOM 1572 C C . ASP D 2 38 ? 45.901 -19.062 -11.891 1.00 54.38 146 ASP D C 1
ATOM 1573 O O . ASP D 2 38 ? 44.906 -18.664 -11.286 1.00 52.71 146 ASP D O 1
ATOM 1578 N N . ILE D 2 39 ? 46.592 -20.133 -11.514 1.00 54.92 147 ILE D N 1
ATOM 1579 C CA . ILE D 2 39 ? 46.207 -20.916 -10.347 1.00 55.57 147 ILE D CA 1
ATOM 1580 C C . ILE D 2 39 ? 46.243 -20.084 -9.070 1.00 55.29 147 ILE D C 1
ATOM 1581 O O . ILE D 2 39 ? 45.392 -20.245 -8.193 1.00 53.11 147 ILE D O 1
ATOM 1586 N N . SER D 2 40 ? 47.231 -19.200 -8.964 1.00 56.40 148 SER D N 1
ATOM 1587 C CA . SER D 2 40 ? 47.359 -18.350 -7.786 1.00 57.53 148 SER D CA 1
ATOM 1588 C C . SER D 2 40 ? 46.126 -17.464 -7.675 1.00 56.60 148 SER D C 1
ATOM 1589 O O . SER D 2 40 ? 45.563 -17.305 -6.596 1.00 56.99 148 SER D O 1
ATOM 1592 N N . LEU D 2 41 ? 45.714 -16.894 -8.803 1.00 56.29 149 LEU D N 1
ATOM 1593 C CA . LEU D 2 41 ? 44.539 -16.036 -8.843 1.00 56.53 149 LEU D CA 1
ATOM 1594 C C . LEU D 2 41 ? 43.319 -16.800 -8.313 1.00 56.71 149 LEU D C 1
ATOM 1595 O O . LEU D 2 41 ? 42.646 -16.335 -7.393 1.00 56.19 149 LEU D O 1
ATOM 1600 N N . LEU D 2 42 ? 43.051 -17.978 -8.875 1.00 54.78 150 LEU D N 1
ATOM 1601 C CA . LEU D 2 42 ? 41.914 -18.785 -8.440 1.00 54.34 150 LEU D CA 1
ATOM 1602 C C . LEU D 2 42 ? 41.998 -19.198 -6.974 1.00 54.39 150 LEU D C 1
ATOM 1603 O O . LEU D 2 42 ? 40.998 -19.159 -6.264 1.00 53.66 150 LEU D O 1
ATOM 1608 N N . LEU D 2 43 ? 43.179 -19.609 -6.521 1.00 55.89 151 LEU D N 1
ATOM 1609 C CA . LEU D 2 43 ? 43.334 -20.010 -5.128 1.00 57.42 151 LEU D CA 1
ATOM 1610 C C . LEU D 2 43 ? 42.995 -18.847 -4.194 1.00 59.26 151 LEU D C 1
ATOM 1611 O O . LEU D 2 43 ? 42.447 -19.058 -3.114 1.00 60.47 151 LEU D O 1
ATOM 1616 N N . GLN D 2 44 ? 43.309 -17.625 -4.611 1.00 59.88 152 GLN D N 1
ATOM 1617 C CA . GLN D 2 44 ? 43.002 -16.451 -3.803 1.00 62.05 152 GLN D CA 1
ATOM 1618 C C . GLN D 2 44 ? 41.492 -16.276 -3.720 1.00 62.35 152 GLN D C 1
ATOM 1619 O O . GLN D 2 44 ? 40.943 -15.985 -2.661 1.00 63.22 152 GLN D O 1
ATOM 1625 N N . LEU D 2 45 ? 40.827 -16.449 -4.856 1.00 61.20 153 LEU D N 1
ATOM 1626 C CA . LEU D 2 45 ? 39.383 -16.318 -4.929 1.00 60.34 153 LEU D CA 1
ATOM 1627 C C . LEU D 2 45 ? 38.691 -17.300 -3.994 1.00 60.52 153 LEU D C 1
ATOM 1628 O O . LEU D 2 45 ? 37.807 -16.926 -3.225 1.00 60.23 153 LEU D O 1
ATOM 1633 N N . VAL D 2 46 ? 39.104 -18.559 -4.065 1.00 61.56 154 VAL D N 1
ATOM 1634 C CA . VAL D 2 46 ? 38.513 -19.610 -3.249 1.00 64.07 154 VAL D CA 1
ATOM 1635 C C . VAL D 2 46 ? 38.667 -19.375 -1.748 1.00 66.03 154 VAL D C 1
ATOM 1636 O O . VAL D 2 46 ? 37.871 -19.875 -0.957 1.00 66.97 154 VAL D O 1
ATOM 1640 N N . GLN D 2 47 ? 39.682 -18.617 -1.354 1.00 67.29 155 GLN D N 1
ATOM 1641 C CA . GLN D 2 47 ? 39.901 -18.352 0.060 1.00 70.26 155 GLN D CA 1
ATOM 1642 C C . GLN D 2 47 ? 39.150 -17.105 0.522 1.00 70.37 155 GLN D C 1
ATOM 1643 O O . GLN D 2 47 ? 38.763 -16.997 1.682 1.00 71.75 155 GLN D O 1
ATOM 1649 N N . ASN D 2 48 ? 38.931 -16.180 -0.404 1.00 69.75 156 ASN D N 1
ATOM 1650 C CA . ASN D 2 48 ? 38.216 -14.938 -0.131 1.00 70.24 156 ASN D CA 1
ATOM 1651 C C . ASN D 2 48 ? 36.856 -15.204 0.546 1.00 70.41 156 ASN D C 1
ATOM 1652 O O . ASN D 2 48 ? 36.034 -15.962 0.028 1.00 69.52 156 ASN D O 1
ATOM 1657 N N . ARG D 2 49 ? 36.631 -14.579 1.704 1.00 70.26 157 ARG D N 1
ATOM 1658 C CA . ARG D 2 49 ? 35.385 -14.745 2.464 1.00 69.77 157 ARG D CA 1
ATOM 1659 C C . ARG D 2 49 ? 34.130 -14.411 1.669 1.00 67.80 157 ARG D C 1
ATOM 1660 O O . ARG D 2 49 ? 33.107 -15.087 1.786 1.00 66.78 157 ARG D O 1
ATOM 1668 N N . ASP D 2 50 ? 34.200 -13.351 0.877 1.00 65.48 158 ASP D N 1
ATOM 1669 C CA . ASP D 2 50 ? 33.067 -12.960 0.058 1.00 64.15 158 ASP D CA 1
ATOM 1670 C C . ASP D 2 50 ? 32.693 -14.138 -0.830 1.00 61.03 158 ASP D C 1
ATOM 1671 O O . ASP D 2 50 ? 31.536 -14.558 -0.866 1.00 61.02 158 ASP D O 1
ATOM 1676 N N . PHE D 2 51 ? 33.684 -14.677 -1.534 1.00 56.68 159 PHE D N 1
ATOM 1677 C CA . PHE D 2 51 ? 33.451 -15.798 -2.433 1.00 53.62 159 PHE D CA 1
ATOM 1678 C C . PHE D 2 51 ? 32.849 -16.997 -1.722 1.00 50.87 159 PHE D C 1
ATOM 1679 O O . PHE D 2 51 ? 31.828 -17.533 -2.151 1.00 48.98 159 PHE D O 1
ATOM 1687 N N . GLN D 2 52 ? 33.492 -17.425 -0.642 1.00 50.37 160 GLN D N 1
ATOM 1688 C CA . GLN D 2 52 ? 33.018 -18.577 0.111 1.00 52.08 160 GLN D CA 1
ATOM 1689 C C . GLN D 2 52 ? 31.564 -18.443 0.555 1.00 52.33 160 GLN D C 1
ATOM 1690 O O . GLN D 2 52 ? 30.769 -19.364 0.366 1.00 51.50 160 GLN D O 1
ATOM 1696 N N . ASN D 2 53 ? 31.204 -17.301 1.128 1.00 52.59 161 ASN D N 1
ATOM 1697 C CA . ASN D 2 53 ? 29.823 -17.111 1.552 1.00 55.28 161 ASN D CA 1
ATOM 1698 C C . ASN D 2 53 ? 28.887 -17.179 0.348 1.00 54.24 161 ASN D C 1
ATOM 1699 O O . ASN D 2 53 ? 27.888 -17.902 0.373 1.00 53.20 161 ASN D O 1
ATOM 1704 N N . ALA D 2 54 ? 29.224 -16.443 -0.711 1.00 53.19 162 ALA D N 1
ATOM 1705 C CA . ALA D 2 54 ? 28.412 -16.440 -1.925 1.00 52.31 162 ALA D CA 1
ATOM 1706 C C . ALA D 2 54 ? 28.270 -17.852 -2.498 1.00 51.97 162 ALA D C 1
ATOM 1707 O O . ALA D 2 54 ? 27.188 -18.254 -2.937 1.00 50.37 162 ALA D O 1
ATOM 1709 N N . PHE D 2 55 ? 29.372 -18.596 -2.490 1.00 52.52 163 PHE D N 1
ATOM 1710 C CA . PHE D 2 55 ? 29.396 -19.957 -3.016 1.00 53.59 163 PHE D CA 1
ATOM 1711 C C . PHE D 2 55 ? 28.445 -20.840 -2.223 1.00 54.46 163 PHE D C 1
ATOM 1712 O O . PHE D 2 55 ? 27.599 -21.538 -2.791 1.00 52.72 163 PHE D O 1
ATOM 1720 N N . LYS D 2 56 ? 28.586 -20.802 -0.901 1.00 56.55 164 LYS D N 1
ATOM 1721 C CA . LYS D 2 56 ? 27.736 -21.596 -0.027 1.00 58.80 164 LYS D CA 1
ATOM 1722 C C . LYS D 2 56 ? 26.271 -21.230 -0.216 1.00 58.95 164 LYS D C 1
ATOM 1723 O O . LYS D 2 56 ? 25.415 -22.109 -0.354 1.00 59.56 164 LYS D O 1
ATOM 1729 N N . ILE D 2 57 ? 25.981 -19.933 -0.231 1.00 57.43 165 ILE D N 1
ATOM 1730 C CA . ILE D 2 57 ? 24.611 -19.478 -0.407 1.00 56.57 165 ILE D CA 1
ATOM 1731 C C . ILE D 2 57 ? 24.048 -19.972 -1.731 1.00 56.77 165 ILE D C 1
ATOM 1732 O O . ILE D 2 57 ? 22.913 -20.448 -1.793 1.00 54.69 165 ILE D O 1
ATOM 1737 N N . HIS D 2 58 ? 24.848 -19.859 -2.788 1.00 57.33 166 HIS D N 1
ATOM 1738 C CA . HIS D 2 58 ? 24.420 -20.294 -4.111 1.00 58.54 166 HIS D CA 1
ATOM 1739 C C . HIS D 2 58 ? 24.127 -21.788 -4.139 1.00 60.06 166 HIS D C 1
ATOM 1740 O O . HIS D 2 58 ? 23.114 -22.212 -4.696 1.00 59.84 166 HIS D O 1
ATOM 1747 N N . ASN D 2 59 ? 25.023 -22.585 -3.557 1.00 62.42 167 ASN D N 1
ATOM 1748 C CA . ASN D 2 59 ? 24.830 -24.030 -3.529 1.00 65.55 167 ASN D CA 1
ATOM 1749 C C . ASN D 2 59 ? 23.572 -24.361 -2.733 1.00 66.24 167 ASN D C 1
ATOM 1750 O O . ASN D 2 59 ? 22.796 -25.235 -3.116 1.00 66.80 167 ASN D O 1
ATOM 1755 N N . ALA D 2 60 ? 23.374 -23.647 -1.631 1.00 67.23 168 ALA D N 1
ATOM 1756 C CA . ALA D 2 60 ? 22.213 -23.859 -0.779 1.00 69.04 168 ALA D CA 1
ATOM 1757 C C . ALA D 2 60 ? 20.916 -23.590 -1.533 1.00 70.74 168 ALA D C 1
ATOM 1758 O O . ALA D 2 60 ? 20.030 -24.442 -1.583 1.00 71.36 168 ALA D O 1
ATOM 1760 N N . VAL D 2 61 ? 20.817 -22.401 -2.120 1.00 72.35 169 VAL D N 1
ATOM 1761 C CA . VAL D 2 61 ? 19.630 -21.996 -2.868 1.00 74.20 169 VAL D CA 1
ATOM 1762 C C . VAL D 2 61 ? 19.391 -22.855 -4.104 1.00 75.30 169 VAL D C 1
ATOM 1763 O O . VAL D 2 61 ? 18.254 -23.025 -4.535 1.00 75.63 169 VAL D O 1
ATOM 1767 N N . THR D 2 62 ? 20.466 -23.392 -4.671 1.00 76.91 170 THR D N 1
ATOM 1768 C CA . THR D 2 62 ? 20.368 -24.229 -5.864 1.00 78.54 170 THR D CA 1
ATOM 1769 C C . THR D 2 62 ? 20.345 -25.717 -5.503 1.00 79.48 170 THR D C 1
ATOM 1770 O O . THR D 2 62 ? 20.686 -26.056 -4.347 1.00 80.21 170 THR D O 1
#

Foldseek 3Di:
DLVVLVVVCVVCVVVVHNVCVVVSVVVSCLVVDPVNVVVVVVVVVVVVVVVVVVVVVD/DVVLVVLVVVCVVCVVVVNCPCVVVSVVVNVLVPDPVNVVVVVVVVVVVVVVVVVVVVVD/DDPVLVVVLVVLVVQCVPDDDDVSVVVSVVVNVLSVDPVNVVVVVVVVVVD/DLVVVLVVLVVQCVVDDDPVSVVVSVVVNVQSVDPVNVVVVVVVVVVD

Nearest PDB structures (foldseek):
  1vf6-assembly2_B  TM=8.954E-01  e=3.067E-06  Homo sapiens
  1y76-assembly1_A  TM=8.155E-01  e=9.227E-05  Rattus norvegicus
  8jr9-assembly1_R  TM=4.079E-01  e=8.770E+00  Homo sapiens
  1vf6-assembly2_D  TM=1.021E+00  e=5.588E-07  Mus musculus
  1vf6-assembly1_C  TM=1.002E+00  e=2.196E-06  Mus musculus

Solvent-accessible surface area: 12642 Å² total; per-residue (Å²): 96,61,146,19,3,68,63,0,58,113,54,0,76,114,117,64,26,81,72,17,42,125,54,3,41,95,6,45,93,21,32,105,19,100,29,3,63,89,0,55,91,9,32,68,36,14,110,129,30,99,39,90,16,101,151,44,43,171,142,117,42,19,100,9,2,77,83,0,57,106,51,0,74,108,131,62,22,84,67,19,38,141,82,2,39,117,3,62,114,18,16,117,25,99,37,0,63,82,0,43,90,9,21,79,39,13,83,113,42,90,21,86,22,97,158,41,49,158,204,28,104,67,8,64,64,9,51,68,7,0,68,67,1,41,136,30,4,117,49,99,82,0,62,115,14,1,44,83,0,18,122,52,0,113,72,182,32,5,36,58,0,15,72,47,16,44,91,37,115,83,14,103,69,12,72,70,4,0,62,68,0,39,136,46,2,136,56,84,76,1,58,119,7,0,50,70,0,17,127,32,1,101,71,181,14,1,54,77,0,13,94,47,15,62,85,58,119

GO terms:
  GO:0005923 bicellular tight junction (C, IDA)
  GO:0048471 perinuclear region of cytopla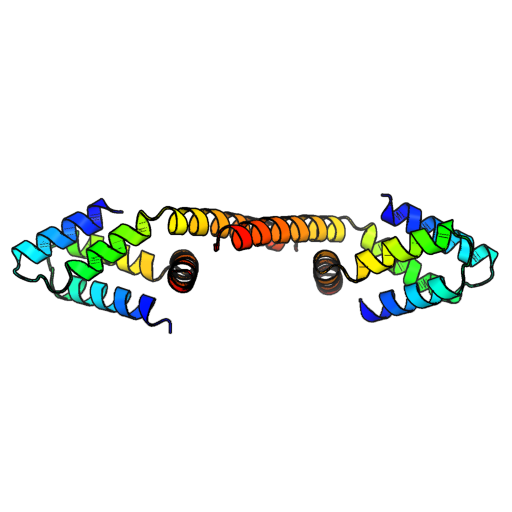sm (C, IDA)
  GO:0005515 protein binding (F, IPI)
  GO:0005886 plasma membrane (C, TAS)
  GO:0034451 centriolar satellite (C, IDA)
  GO:0030054 cell junction (C, IDA)
  GO:0016324 apical plasma membrane (C, EXP)
  GO:0070062 extracellular exosome (C, HDA)

B-factor: mean 52.11, std 11.31, range [31.87, 85.17]

CATH classification: 1.10.287.650

Organism: Homo sapiens (NCBI:txid9606)